Protein AF-0000000074217646 (afdb_homodimer)

Organism: Dermatophagoides pteronyssinus (NCBI:txid6956)

InterPro domains:
  IPR008253 Marvel domain [PS51225] (18-169)
  IPR050578 MARVEL domain-containing and chemokine-like factor proteins [PTHR22776] (13-168)

Radius of gyration: 21.7 Å; Cα contacts (8 Å, |Δi|>4): 505; chains: 2; bounding box: 59×57×44 Å

Structure (mmCIF, N/CA/C/O backbone):
data_AF-0000000074217646-model_v1
#
loop_
_entity.id
_entity.type
_entity.pdbx_description
1 polymer 'Uncharacterized protein LOC113795795'
#
loop_
_atom_site.group_PDB
_atom_site.id
_atom_site.type_symbol
_atom_site.label_atom_id
_atom_site.label_alt_id
_atom_site.label_comp_id
_atom_site.label_asym_id
_atom_site.label_entity_id
_atom_site.label_seq_id
_atom_site.pdbx_PDB_ins_code
_atom_site.Cartn_x
_atom_site.Cartn_y
_atom_site.Cartn_z
_atom_site.occupancy
_atom_site.B_iso_or_equiv
_atom_site.auth_seq_id
_atom_site.auth_comp_id
_atom_site.auth_asym_id
_atom_site.auth_atom_id
_atom_site.pdbx_PDB_model_num
ATOM 1 N N . MET A 1 1 ? -31.297 19.156 11.25 1 27.27 1 MET A N 1
ATOM 2 C CA . MET A 1 1 ? -29.953 19.75 11.227 1 27.27 1 MET A CA 1
ATOM 3 C C . MET A 1 1 ? -29.594 20.219 9.82 1 27.27 1 MET A C 1
ATOM 5 O O . MET A 1 1 ? -29.812 19.5 8.844 1 27.27 1 MET A O 1
ATOM 9 N N . PRO A 1 2 ? -29.531 21.531 9.508 1 31.47 2 PRO A N 1
ATOM 10 C CA . PRO A 1 2 ? -29.406 22.047 8.141 1 31.47 2 PRO A CA 1
ATOM 11 C C . PRO A 1 2 ? -28.266 21.375 7.363 1 31.47 2 PRO A C 1
ATOM 13 O O . PRO A 1 2 ? -27.312 20.891 7.961 1 31.47 2 PRO A O 1
ATOM 16 N N . PHE A 1 3 ? -28.547 20.688 6.32 1 37.69 3 PHE A N 1
ATOM 17 C CA . PHE A 1 3 ? -27.547 20.25 5.367 1 37.69 3 PHE A CA 1
ATOM 18 C C . PHE A 1 3 ? -26.547 21.359 5.086 1 37.69 3 PHE A C 1
ATOM 20 O O . PHE A 1 3 ? -26.891 22.375 4.477 1 37.69 3 PHE A O 1
ATOM 27 N N . VAL A 1 4 ? -25.766 21.781 6.047 1 39.44 4 VAL A N 1
ATOM 28 C CA . VAL A 1 4 ? -24.734 22.781 5.852 1 39.44 4 VAL A CA 1
ATOM 29 C C . VAL A 1 4 ? -24.188 22.703 4.43 1 39.44 4 VAL A C 1
ATOM 31 O O . VAL A 1 4 ? -23.906 21.609 3.932 1 39.44 4 VAL A O 1
ATOM 34 N N . LYS A 1 5 ? -24.547 23.5 3.588 1 41.84 5 LYS A N 1
ATOM 35 C CA . LYS A 1 5 ? -23.984 23.75 2.268 1 41.84 5 LYS A CA 1
ATOM 36 C C . LYS A 1 5 ? -22.484 23.469 2.252 1 41.84 5 LYS A C 1
ATOM 38 O O . LYS A 1 5 ? -21.703 24.141 2.93 1 41.84 5 LYS A O 1
ATOM 43 N N . ILE A 1 6 ? -22.141 22.203 2.057 1 41.03 6 ILE A N 1
ATOM 44 C CA . ILE A 1 6 ? -20.797 21.656 1.98 1 41.03 6 ILE A CA 1
ATOM 45 C C . ILE A 1 6 ? -19.984 22.422 0.938 1 41.03 6 ILE A C 1
ATOM 47 O O . ILE A 1 6 ? -20.266 22.344 -0.26 1 41.03 6 ILE A O 1
ATOM 51 N N . ASN A 1 7 ? -19.828 23.688 1.177 1 40.56 7 ASN A N 1
ATOM 52 C CA . ASN A 1 7 ? -18.859 24.344 0.302 1 40.56 7 ASN A CA 1
ATOM 53 C C . ASN A 1 7 ? -17.578 23.531 0.177 1 40.56 7 ASN A C 1
ATOM 55 O O . ASN A 1 7 ? -16.703 23.594 1.048 1 40.56 7 ASN A O 1
ATOM 59 N N . PHE A 1 8 ? -17.656 22.359 -0.254 1 47.03 8 PHE A N 1
ATOM 60 C CA . PHE A 1 8 ? -16.453 21.594 -0.598 1 47.03 8 PHE A CA 1
ATOM 61 C C . PHE A 1 8 ? -15.289 22.531 -0.911 1 47.03 8 PHE A C 1
ATOM 63 O O . PHE A 1 8 ? -14.133 22.125 -0.835 1 47.03 8 PHE A O 1
ATOM 70 N N . ALA A 1 9 ? -15.75 23.703 -1.467 1 44.72 9 ALA A N 1
ATOM 71 C CA . ALA A 1 9 ? -14.805 24.672 -2.02 1 44.72 9 ALA A CA 1
ATOM 72 C C . ALA A 1 9 ? -13.797 25.109 -0.965 1 44.72 9 ALA A C 1
ATOM 74 O O . ALA A 1 9 ? -13.055 26.078 -1.174 1 44.72 9 ALA A O 1
ATOM 75 N N . HIS A 1 10 ? -14.102 24.859 0.281 1 52.12 10 HIS A N 1
ATOM 76 C CA . HIS A 1 10 ? -12.945 25.453 0.942 1 52.12 10 HIS A CA 1
ATOM 77 C C . HIS A 1 10 ? -11.648 25 0.288 1 52.12 10 HIS A C 1
ATOM 79 O O . HIS A 1 10 ? -11.453 23.812 0.035 1 52.12 10 HIS A O 1
ATOM 85 N N . GLN A 1 11 ? -10.75 25.875 -0.436 1 58.62 11 GLN A N 1
ATOM 86 C CA . GLN A 1 11 ? -9.945 26.172 -1.616 1 58.62 11 GLN A CA 1
ATOM 87 C C . GLN A 1 11 ? -8.719 25.266 -1.682 1 58.62 11 GLN A C 1
ATOM 89 O O . GLN A 1 11 ? -7.801 25.391 -0.862 1 58.62 11 GLN A O 1
ATOM 94 N N . ILE A 1 12 ? -8.891 23.906 -1.971 1 70.75 12 ILE A N 1
ATOM 95 C CA . ILE A 1 12 ? -7.68 23.297 -2.52 1 70.75 12 ILE A CA 1
ATOM 96 C C . ILE A 1 12 ? -6.938 24.312 -3.379 1 70.75 12 ILE A C 1
ATOM 98 O O . ILE A 1 12 ? -7.461 24.781 -4.391 1 70.75 12 ILE A O 1
ATOM 102 N N . VAL A 1 13 ? -5.934 24.844 -2.736 1 84.88 13 VAL A N 1
ATOM 103 C CA . VAL A 1 13 ? -5.012 25.703 -3.482 1 84.88 13 VAL A CA 1
ATOM 104 C C . VAL A 1 13 ? -3.875 24.844 -4.051 1 84.88 13 VAL A C 1
ATOM 106 O O . VAL A 1 13 ? -3.078 24.281 -3.297 1 84.88 13 VAL A O 1
ATOM 109 N N . VAL A 1 14 ? -3.898 24.734 -5.348 1 90.44 14 VAL A N 1
ATOM 110 C CA . VAL A 1 14 ? -2.938 23.891 -6.043 1 90.44 14 VAL A CA 1
ATOM 111 C C . VAL A 1 14 ? -1.533 24.469 -5.891 1 90.44 14 VAL A C 1
ATOM 113 O O . VAL A 1 14 ? -1.337 25.672 -6.02 1 90.44 14 VAL A O 1
ATOM 116 N N . ASN A 1 15 ? -0.619 23.594 -5.527 1 92.69 15 ASN A N 1
ATOM 117 C CA . ASN A 1 15 ? 0.796 23.953 -5.469 1 92.69 15 ASN A CA 1
ATOM 118 C C . ASN A 1 15 ? 1.52 23.594 -6.762 1 92.69 15 ASN A C 1
ATOM 120 O O . ASN A 1 15 ? 2.203 22.562 -6.828 1 92.69 15 ASN A O 1
ATOM 124 N N . LYS A 1 16 ? 1.506 24.422 -7.758 1 90.44 16 LYS A N 1
ATOM 125 C CA . LYS A 1 16 ? 1.999 24.125 -9.102 1 90.44 16 LYS A CA 1
ATOM 126 C C . LYS A 1 16 ? 3.518 23.969 -9.109 1 90.44 16 LYS A C 1
ATOM 128 O O . LYS A 1 16 ? 4.066 23.25 -9.945 1 90.44 16 LYS A O 1
ATOM 133 N N . ASN A 1 17 ? 4.16 24.547 -8.117 1 93.44 17 ASN A N 1
ATOM 134 C CA . ASN A 1 17 ? 5.617 24.562 -8.109 1 93.44 17 ASN A CA 1
ATOM 135 C C . ASN A 1 17 ? 6.172 23.359 -7.328 1 93.44 17 ASN A C 1
ATOM 137 O O . ASN A 1 17 ? 7.387 23.156 -7.277 1 93.44 17 ASN A O 1
ATOM 141 N N . TYR A 1 18 ? 5.32 22.578 -6.836 1 94.75 18 TYR A N 1
ATOM 142 C CA . TYR A 1 18 ? 5.789 21.5 -5.965 1 94.75 18 TYR A CA 1
ATOM 143 C C . TYR A 1 18 ? 6.605 20.484 -6.746 1 94.75 18 TYR A C 1
ATOM 145 O O . TYR A 1 18 ? 7.613 19.969 -6.25 1 94.75 18 TYR A O 1
ATOM 153 N N . LEU A 1 19 ? 6.23 20.219 -7.973 1 93.38 19 LEU A N 1
ATOM 154 C CA . LEU A 1 19 ? 6.875 19.188 -8.766 1 93.38 19 LEU A CA 1
ATOM 155 C C . LEU A 1 19 ? 8.289 19.594 -9.156 1 93.38 19 LEU A C 1
ATOM 157 O O . LEU A 1 19 ? 9.102 18.75 -9.547 1 93.38 19 LEU A O 1
ATOM 161 N N . ARG A 1 20 ? 8.539 20.859 -9 1 95.38 20 ARG A N 1
ATOM 162 C CA . ARG A 1 20 ? 9.867 21.359 -9.352 1 95.38 20 ARG A CA 1
ATOM 163 C C . ARG A 1 20 ? 10.742 21.5 -8.109 1 95.38 20 ARG A C 1
ATOM 165 O O . ARG A 1 20 ? 11.938 21.766 -8.211 1 95.38 20 ARG A O 1
ATOM 172 N N . SER A 1 21 ? 10.203 21.328 -6.965 1 94.94 21 SER A N 1
ATOM 173 C CA . SER A 1 21 ? 10.953 21.391 -5.715 1 94.94 21 SER A CA 1
ATOM 174 C C . SER A 1 21 ? 11.758 20.109 -5.504 1 94.94 21 SER A C 1
ATOM 176 O O . SER A 1 21 ? 11.508 19.094 -6.152 1 94.94 21 SER A O 1
ATOM 178 N N . ILE A 1 22 ? 12.695 20.094 -4.676 1 95.31 22 ILE A N 1
ATOM 179 C CA . ILE A 1 22 ? 13.555 18.953 -4.391 1 95.31 22 ILE A CA 1
ATOM 180 C C . ILE A 1 22 ? 12.719 17.812 -3.828 1 95.31 22 ILE A C 1
ATOM 182 O O . ILE A 1 22 ? 12.758 16.688 -4.348 1 95.31 22 ILE A O 1
ATOM 186 N N . PRO A 1 23 ? 11.914 18.031 -2.838 1 95.12 23 PRO A N 1
ATOM 187 C CA . PRO A 1 23 ? 11.086 16.922 -2.336 1 95.12 23 PRO A CA 1
ATOM 188 C C . PRO A 1 23 ? 10.125 16.391 -3.391 1 95.12 23 PRO A C 1
ATOM 190 O O . PRO A 1 23 ? 9.883 15.18 -3.443 1 95.12 23 PRO A O 1
ATOM 193 N N . GLY A 1 24 ? 9.586 17.281 -4.18 1 97 24 GLY A N 1
ATOM 194 C CA . GLY A 1 24 ? 8.703 16.844 -5.25 1 97 24 GLY A CA 1
ATOM 195 C C . GLY A 1 24 ? 9.391 15.969 -6.273 1 97 24 GLY A C 1
ATOM 196 O O . GLY A 1 24 ? 8.836 14.953 -6.699 1 97 24 GLY A O 1
ATOM 197 N N . LEU A 1 25 ? 10.547 16.328 -6.625 1 97.62 25 LEU A N 1
ATOM 198 C CA . LEU A 1 25 ? 11.328 15.562 -7.59 1 97.62 25 LEU A CA 1
ATOM 199 C C . LEU A 1 25 ? 11.719 14.211 -7.012 1 97.62 25 LEU A C 1
ATOM 201 O O . LEU A 1 25 ? 11.688 13.195 -7.719 1 97.62 25 LEU A O 1
ATOM 205 N N . LEU A 1 26 ? 12.078 14.18 -5.789 1 98.12 26 LEU A N 1
ATOM 206 C CA . LEU A 1 26 ? 12.406 12.922 -5.133 1 98.12 26 LEU A CA 1
ATOM 207 C C . LEU A 1 26 ? 11.219 11.969 -5.152 1 98.12 26 LEU A C 1
ATOM 209 O O . LEU A 1 26 ? 11.367 10.797 -5.492 1 98.12 26 LEU A O 1
ATOM 213 N N . LYS A 1 27 ? 10.062 12.438 -4.852 1 98.38 27 LYS A N 1
ATOM 214 C CA . LYS A 1 27 ? 8.867 11.602 -4.828 1 98.38 27 LYS A CA 1
ATOM 215 C C . LYS A 1 27 ? 8.492 11.133 -6.23 1 98.38 27 LYS A C 1
ATOM 217 O O . LYS A 1 27 ? 7.973 10.031 -6.406 1 98.38 27 LYS A O 1
ATOM 222 N N . LEU A 1 28 ? 8.766 11.992 -7.188 1 98.38 28 LEU A N 1
ATOM 223 C CA . LEU A 1 28 ? 8.508 11.609 -8.57 1 98.38 28 LEU A CA 1
ATOM 224 C C . LEU A 1 28 ? 9.398 10.445 -8.984 1 98.38 28 LEU A C 1
ATOM 226 O O . LEU A 1 28 ? 8.93 9.484 -9.594 1 98.38 28 LEU A O 1
ATOM 230 N N . VAL A 1 29 ? 10.648 10.539 -8.695 1 98.69 29 VAL A N 1
ATOM 231 C CA . VAL A 1 29 ? 11.602 9.477 -9.023 1 98.69 29 VAL A CA 1
ATOM 232 C C . VAL A 1 29 ? 11.234 8.203 -8.273 1 98.69 29 VAL A C 1
ATOM 234 O O . VAL A 1 29 ? 11.281 7.105 -8.836 1 98.69 29 VAL A O 1
ATOM 237 N N . GLN A 1 30 ? 10.883 8.359 -6.961 1 98.81 30 GLN A N 1
ATOM 238 C CA . GLN A 1 30 ? 10.422 7.215 -6.18 1 98.81 30 GLN A CA 1
ATOM 239 C C . GLN A 1 30 ? 9.234 6.531 -6.855 1 98.81 30 GLN A C 1
ATOM 241 O O . GLN A 1 30 ? 9.227 5.309 -7.008 1 98.81 30 GLN A O 1
ATOM 246 N N . CYS A 1 31 ? 8.305 7.305 -7.285 1 98.75 31 CYS A N 1
ATOM 247 C CA . CYS A 1 31 ? 7.102 6.773 -7.918 1 98.75 31 CYS A CA 1
ATOM 248 C C . CYS A 1 31 ? 7.445 6.023 -9.195 1 98.75 31 CYS A C 1
ATOM 250 O O . CYS A 1 31 ? 6.941 4.926 -9.438 1 98.75 31 CYS A O 1
ATOM 252 N N . LEU A 1 32 ? 8.289 6.578 -9.969 1 98.75 32 LEU A N 1
ATOM 253 C CA . LEU A 1 32 ? 8.664 5.973 -11.234 1 98.75 32 LEU A CA 1
ATOM 254 C C . LEU A 1 32 ? 9.406 4.656 -11.008 1 98.75 32 LEU A C 1
ATOM 256 O O . LEU A 1 32 ? 9.109 3.654 -11.664 1 98.75 32 LEU A O 1
ATOM 260 N N . CYS A 1 33 ? 10.312 4.707 -10.117 1 98.94 33 CYS A N 1
ATOM 261 C CA . CYS A 1 33 ? 11.094 3.506 -9.828 1 98.94 33 CYS A CA 1
ATOM 262 C C . CYS A 1 33 ? 10.195 2.404 -9.266 1 98.94 33 CYS A C 1
ATOM 264 O O . CYS A 1 33 ? 10.312 1.244 -9.664 1 98.94 33 CYS A O 1
ATOM 266 N N . CYS A 1 34 ? 9.297 2.725 -8.344 1 98.94 34 CYS A N 1
ATOM 267 C CA . CYS A 1 34 ? 8.391 1.736 -7.77 1 98.94 34 CYS A CA 1
ATOM 268 C C . CYS A 1 34 ? 7.426 1.202 -8.82 1 98.94 34 CYS A C 1
ATOM 270 O O . CYS A 1 34 ? 7.098 0.014 -8.82 1 98.94 34 CYS A O 1
ATOM 272 N N . LEU A 1 35 ? 7.027 2.068 -9.719 1 98.88 35 LEU A N 1
ATOM 273 C CA . LEU A 1 35 ? 6.129 1.644 -10.789 1 98.88 35 LEU A CA 1
ATOM 274 C C . LEU A 1 35 ? 6.812 0.631 -11.703 1 98.88 35 LEU A C 1
ATOM 276 O O . LEU A 1 35 ? 6.238 -0.415 -12.016 1 98.88 35 LEU A O 1
ATOM 280 N N . ILE A 1 36 ? 7.992 0.955 -12.094 1 98.88 36 ILE A N 1
ATOM 281 C CA . ILE A 1 36 ? 8.734 0.06 -12.977 1 98.88 36 ILE A CA 1
ATOM 282 C C . ILE A 1 36 ? 8.984 -1.271 -12.266 1 98.88 36 ILE A C 1
ATOM 284 O O . ILE A 1 36 ? 8.766 -2.338 -12.852 1 98.88 36 ILE A O 1
ATOM 288 N N . SER A 1 37 ? 9.461 -1.205 -11.008 1 98.88 37 SER A N 1
ATOM 289 C CA . SER A 1 37 ? 9.719 -2.416 -10.234 1 98.88 37 SER A CA 1
ATOM 290 C C . SER A 1 37 ? 8.453 -3.264 -10.102 1 98.88 37 SER A C 1
ATOM 292 O O . SER A 1 37 ? 8.508 -4.488 -10.242 1 98.88 37 SER A O 1
ATOM 294 N N . PHE A 1 38 ? 7.355 -2.646 -9.898 1 98.75 38 PHE A N 1
ATOM 295 C CA . PHE A 1 38 ? 6.082 -3.336 -9.742 1 98.75 38 PHE A CA 1
ATOM 296 C C . PHE A 1 38 ? 5.66 -4.004 -11.047 1 98.75 38 PHE A C 1
ATOM 298 O O . PHE A 1 38 ? 5.367 -5.199 -11.07 1 98.75 38 PHE A O 1
ATOM 305 N N . LEU A 1 39 ? 5.676 -3.244 -12.117 1 98.5 39 LEU A N 1
ATOM 306 C CA . LEU A 1 39 ? 5.195 -3.748 -13.398 1 98.5 39 LEU A CA 1
ATOM 307 C C . LEU A 1 39 ? 6.059 -4.91 -13.883 1 98.5 39 LEU A C 1
ATOM 309 O O . LEU A 1 39 ? 5.539 -5.887 -14.43 1 98.5 39 LEU A O 1
ATOM 313 N N . THR A 1 40 ? 7.281 -4.848 -13.641 1 98.44 40 THR A N 1
ATOM 314 C CA . THR A 1 40 ? 8.172 -5.871 -14.172 1 98.44 40 THR A CA 1
ATOM 315 C C . THR A 1 40 ? 8.031 -7.172 -13.391 1 98.44 40 THR A C 1
ATOM 317 O O . THR A 1 40 ? 8.039 -8.258 -13.977 1 98.44 40 THR A O 1
ATOM 320 N N . ILE A 1 41 ? 7.902 -7.098 -12.086 1 97.75 41 ILE A N 1
ATOM 321 C CA . ILE A 1 41 ? 7.703 -8.32 -11.32 1 97.75 41 ILE A CA 1
ATOM 322 C C . ILE A 1 41 ? 6.32 -8.891 -11.617 1 97.75 41 ILE A C 1
ATOM 324 O O . ILE A 1 41 ? 6.148 -10.109 -11.703 1 97.75 41 ILE A O 1
ATOM 328 N N . TRP A 1 42 ? 5.34 -8.047 -11.766 1 96.81 42 TRP A N 1
ATOM 329 C CA . TRP A 1 42 ? 3.99 -8.492 -12.086 1 96.81 42 TRP A CA 1
ATOM 330 C C . TRP A 1 42 ? 3.961 -9.211 -13.43 1 96.81 42 TRP A C 1
ATOM 332 O O . TRP A 1 42 ? 3.41 -10.305 -13.547 1 96.81 42 TRP A O 1
ATOM 342 N N . LEU A 1 43 ? 4.602 -8.648 -14.43 1 95.19 43 LEU A N 1
ATOM 343 C CA . LEU A 1 43 ? 4.598 -9.211 -15.773 1 95.19 43 LEU A CA 1
ATOM 344 C C . LEU A 1 43 ? 5.457 -10.469 -15.836 1 95.19 43 LEU A C 1
ATOM 346 O O . LEU A 1 43 ? 5.133 -11.406 -16.562 1 95.19 43 LEU A O 1
ATOM 350 N N . SER A 1 44 ? 6.539 -10.508 -15.102 1 93.75 44 SER A N 1
ATOM 351 C CA . SER A 1 44 ? 7.461 -11.633 -15.125 1 93.75 44 SER A CA 1
ATOM 352 C C . SER A 1 44 ? 6.836 -12.867 -14.484 1 93.75 44 SER A C 1
ATOM 354 O O . SER A 1 44 ? 7.211 -14 -14.805 1 93.75 44 SER A O 1
ATOM 356 N N . CYS A 1 45 ? 5.906 -12.672 -13.641 1 92.12 45 CYS A N 1
ATOM 357 C CA . CYS A 1 45 ? 5.309 -13.781 -12.914 1 92.12 45 CYS A CA 1
ATOM 358 C C . CYS A 1 45 ? 3.902 -14.078 -13.422 1 92.12 45 CYS A C 1
ATOM 360 O O . CYS A 1 45 ? 3.141 -14.797 -12.773 1 92.12 45 CYS A O 1
ATOM 362 N N . ARG A 1 46 ? 3.633 -13.461 -14.531 1 89.25 46 ARG A N 1
ATOM 363 C CA . ARG A 1 46 ? 2.34 -13.75 -15.148 1 89.25 46 ARG A CA 1
ATOM 364 C C . ARG A 1 46 ? 2.35 -15.109 -15.836 1 89.25 46 ARG A C 1
ATOM 366 O O . ARG A 1 46 ? 3.297 -15.438 -16.547 1 89.25 46 ARG A O 1
ATOM 373 N N . SER A 1 47 ? 1.449 -15.891 -15.5 1 82.69 47 SER A N 1
ATOM 374 C CA . SER A 1 47 ? 1.328 -17.219 -16.094 1 82.69 47 SER A CA 1
ATOM 375 C C . SER A 1 47 ? -0.134 -17.625 -16.234 1 82.69 47 SER A C 1
ATOM 377 O O . SER A 1 47 ? -1.028 -16.938 -15.742 1 82.69 47 SER A O 1
ATOM 379 N N . ASN A 1 48 ? -0.219 -18.703 -17 1 70.75 48 ASN A N 1
ATOM 380 C CA . ASN A 1 48 ? -1.561 -19.266 -17.156 1 70.75 48 ASN A CA 1
ATOM 381 C C . ASN A 1 48 ? -2.105 -19.766 -15.812 1 70.75 48 ASN A C 1
ATOM 383 O O . ASN A 1 48 ? -1.371 -20.34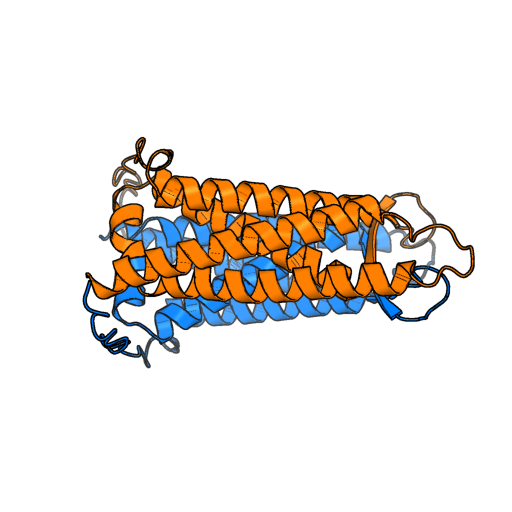4 -15.016 1 70.75 48 ASN A O 1
ATOM 387 N N . TYR A 1 49 ? -3.125 -19.203 -15.383 1 61.31 49 TYR A N 1
ATOM 388 C CA . TYR A 1 49 ? -3.838 -19.547 -14.164 1 61.31 49 TYR A CA 1
ATOM 389 C C . TYR A 1 49 ? -5.141 -20.281 -14.484 1 61.31 49 TYR A C 1
ATOM 391 O O . TYR A 1 49 ? -5.93 -19.812 -15.305 1 61.31 49 TYR A O 1
ATOM 399 N N . ASP A 1 50 ? -5.371 -21.625 -14.32 1 55.66 50 ASP A N 1
ATOM 400 C CA . ASP A 1 50 ? -6.613 -22.375 -14.523 1 55.66 50 ASP A CA 1
ATOM 401 C C . ASP A 1 50 ? -7.352 -22.578 -13.203 1 55.66 50 ASP A C 1
ATOM 403 O O . ASP A 1 50 ? -6.938 -23.391 -12.383 1 55.66 50 ASP A O 1
ATOM 407 N N . PRO A 1 51 ? -8.078 -21.875 -12.703 1 49.47 51 PRO A N 1
ATOM 408 C CA . PRO A 1 51 ? -8.742 -22.25 -11.445 1 49.47 51 PRO A CA 1
ATOM 409 C C . PRO A 1 51 ? -9.555 -23.531 -11.555 1 49.47 51 PRO A C 1
ATOM 411 O O . PRO A 1 51 ? -9.656 -24.281 -10.586 1 49.47 51 PRO A O 1
ATOM 414 N N . TYR A 1 52 ? -10.344 -24.125 -12.297 1 48.47 52 TYR A N 1
ATOM 415 C CA . TYR A 1 52 ? -10.844 -25.391 -12.805 1 48.47 52 TYR A CA 1
ATOM 416 C C . TYR A 1 52 ? -10.461 -25.578 -14.266 1 48.47 52 TYR A C 1
ATOM 418 O O . TYR A 1 52 ? -10.188 -26.703 -14.711 1 48.47 52 TYR A O 1
ATOM 426 N N . LEU A 1 53 ? -10.117 -25.375 -15.617 1 45.97 53 LEU A N 1
ATOM 427 C CA . LEU A 1 53 ? -9.562 -25.531 -16.953 1 45.97 53 LEU A CA 1
ATOM 428 C C . LEU A 1 53 ? -9.766 -24.25 -17.766 1 45.97 53 LEU A C 1
ATOM 430 O O . LEU A 1 53 ? -9.18 -24.094 -18.844 1 45.97 53 LEU A O 1
ATOM 434 N N . GLY A 1 54 ? -10.43 -22.875 -17.156 1 44.12 54 GLY A N 1
ATOM 435 C CA . GLY A 1 54 ? -10.547 -21.797 -18.125 1 44.12 54 GLY A CA 1
ATOM 436 C C . GLY A 1 54 ? -9.398 -20.797 -18.047 1 44.12 54 GLY A C 1
ATOM 437 O O . GLY A 1 54 ? -8.797 -20.625 -16.984 1 44.12 54 GLY A O 1
ATOM 438 N N . THR A 1 55 ? -8.352 -20.438 -19.172 1 50.5 55 THR A N 1
ATOM 439 C CA . THR A 1 55 ? -6.977 -20.031 -19.453 1 50.5 55 THR A CA 1
ATOM 440 C C . THR A 1 55 ? -6.699 -18.641 -18.875 1 50.5 55 THR A C 1
ATOM 442 O O . THR A 1 55 ? -6.895 -17.625 -19.547 1 50.5 55 THR A O 1
ATOM 445 N N . TYR A 1 56 ? -7.148 -18.156 -17.672 1 62.31 56 TYR A N 1
ATOM 446 C CA . TYR A 1 56 ? -6.988 -16.734 -17.328 1 62.31 56 TYR A CA 1
ATOM 447 C C . TYR A 1 56 ? -5.578 -16.469 -16.8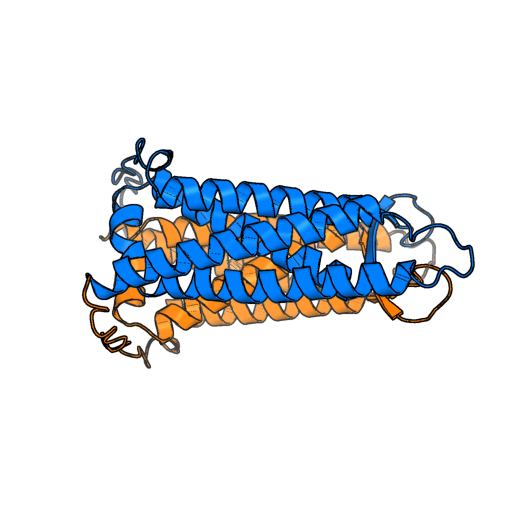28 1 62.31 56 TYR A C 1
ATOM 449 O O . TYR A 1 56 ? -4.863 -17.375 -16.422 1 62.31 56 TYR A O 1
ATOM 457 N N . SER A 1 57 ? -5.129 -15.422 -17.25 1 80.06 57 SER A N 1
ATOM 458 C CA . SER A 1 57 ? -3.818 -14.938 -16.812 1 80.06 57 SER A CA 1
ATOM 459 C C . SER A 1 57 ? -3.838 -14.508 -15.352 1 80.06 57 SER A C 1
ATOM 461 O O . SER A 1 57 ? -4.879 -14.102 -14.836 1 80.06 57 SER A O 1
ATOM 463 N N . GLY A 1 58 ? -2.846 -15.023 -14.641 1 88.56 58 GLY A N 1
ATOM 464 C CA . GLY A 1 58 ? -2.711 -14.602 -13.258 1 88.56 58 GLY A CA 1
ATOM 465 C C . GLY A 1 58 ? -1.268 -14.484 -12.805 1 88.56 58 GLY A C 1
ATOM 466 O O . GLY A 1 58 ? -0.359 -14.383 -13.633 1 88.56 58 GLY A O 1
ATOM 467 N N . PHE A 1 59 ? -1.176 -14.305 -11.508 1 91.75 59 PHE A N 1
ATOM 468 C CA . PHE A 1 59 ? 0.139 -14.18 -10.891 1 91.75 59 PHE A CA 1
ATOM 469 C C . PHE A 1 59 ? 0.558 -15.492 -10.242 1 91.75 59 PHE A C 1
ATOM 471 O O . PHE A 1 59 ? -0.205 -16.094 -9.469 1 91.75 59 PHE A O 1
ATOM 478 N N . VAL A 1 60 ? 1.663 -15.977 -10.656 1 89.31 60 VAL A N 1
ATOM 479 C CA . VAL A 1 60 ? 2.26 -17.172 -10.078 1 89.31 60 VAL A CA 1
ATOM 480 C C . VAL A 1 60 ? 3.691 -16.875 -9.633 1 89.31 60 VAL A C 1
ATOM 482 O O . VAL A 1 60 ? 4.578 -16.688 -10.469 1 89.31 60 VAL A O 1
ATOM 485 N N . GLY A 1 61 ? 3.879 -16.797 -8.375 1 89.88 61 GLY A N 1
ATOM 486 C CA . GLY A 1 61 ? 5.188 -16.453 -7.84 1 89.88 61 GLY A CA 1
ATOM 487 C C . GLY A 1 61 ? 5.422 -17 -6.445 1 89.88 61 GLY A C 1
ATOM 488 O O . GLY A 1 61 ? 4.477 -17.219 -5.688 1 89.88 61 GLY A O 1
ATOM 489 N N . GLY A 1 62 ? 6.691 -17.25 -6.203 1 89.81 62 GLY A N 1
ATOM 490 C CA . GLY A 1 62 ? 7.059 -17.688 -4.863 1 89.81 62 GLY A CA 1
ATOM 491 C C . GLY A 1 62 ? 6.84 -16.625 -3.812 1 89.81 62 GLY A C 1
ATOM 492 O O . GLY A 1 62 ? 6.32 -15.539 -4.113 1 89.81 62 GLY A O 1
ATOM 493 N N . ASP A 1 63 ? 7.172 -16.891 -2.521 1 91.25 63 ASP A N 1
ATOM 494 C CA . ASP A 1 63 ? 6.957 -15.961 -1.418 1 91.25 63 ASP A CA 1
ATOM 495 C C . ASP A 1 63 ? 7.734 -14.664 -1.638 1 91.25 63 ASP A C 1
ATOM 497 O O . ASP A 1 63 ? 7.199 -13.578 -1.43 1 91.25 63 ASP A O 1
ATOM 501 N N . LEU A 1 64 ? 8.945 -14.812 -2.029 1 93.12 64 LEU A N 1
ATOM 502 C CA . LEU A 1 64 ? 9.781 -13.633 -2.219 1 93.12 64 LEU A CA 1
ATOM 503 C C . LEU A 1 64 ? 9.25 -12.766 -3.348 1 93.12 64 LEU A C 1
ATOM 505 O O . LEU A 1 64 ? 9.203 -11.539 -3.221 1 93.12 64 LEU A O 1
ATOM 509 N N . GLU A 1 65 ? 8.852 -13.367 -4.461 1 94.56 65 GLU A N 1
ATOM 510 C CA . GLU A 1 65 ? 8.266 -12.633 -5.574 1 94.56 65 GLU A CA 1
ATOM 511 C C . GLU A 1 65 ? 6.957 -11.961 -5.164 1 94.56 65 GLU A C 1
ATOM 513 O O . GLU A 1 65 ? 6.668 -10.836 -5.59 1 94.56 65 GLU A O 1
ATOM 518 N N . THR A 1 66 ? 6.242 -12.648 -4.379 1 95.69 66 THR A N 1
ATOM 519 C CA . THR A 1 66 ? 4.98 -12.102 -3.895 1 95.69 66 THR A CA 1
ATOM 520 C C . THR A 1 66 ? 5.223 -10.898 -2.984 1 95.69 66 THR A C 1
ATOM 522 O O . THR A 1 66 ? 4.57 -9.867 -3.125 1 95.69 66 THR A O 1
ATOM 525 N N . PHE A 1 67 ? 6.148 -10.977 -2.066 1 97.19 67 PHE A N 1
ATOM 526 C CA . PHE A 1 67 ? 6.469 -9.867 -1.169 1 97.19 67 PHE A CA 1
ATOM 527 C C . PHE A 1 67 ? 6.996 -8.672 -1.949 1 97.19 67 PHE A C 1
ATOM 529 O O . PHE A 1 67 ? 6.703 -7.523 -1.608 1 97.19 67 PHE A O 1
ATOM 536 N N . ALA A 1 68 ? 7.797 -8.961 -2.926 1 98.12 68 ALA A N 1
ATOM 537 C CA . ALA A 1 68 ? 8.273 -7.875 -3.783 1 98.12 68 ALA A CA 1
ATOM 538 C C . ALA A 1 68 ? 7.105 -7.168 -4.469 1 98.12 68 ALA A C 1
ATOM 540 O O . ALA A 1 68 ? 7.051 -5.938 -4.5 1 98.12 68 ALA A O 1
ATOM 541 N N . LEU A 1 69 ? 6.207 -7.957 -4.965 1 98.31 69 LEU A N 1
ATOM 542 C CA . LEU A 1 69 ? 5.02 -7.422 -5.617 1 98.31 69 LEU A CA 1
ATOM 543 C C . LEU A 1 69 ? 4.234 -6.523 -4.664 1 98.31 69 LEU A C 1
ATOM 545 O O . LEU A 1 69 ? 3.842 -5.414 -5.035 1 98.31 69 LEU A O 1
ATOM 549 N N . LEU A 1 70 ? 4.039 -6.961 -3.465 1 98.75 70 LEU A N 1
ATOM 550 C CA . LEU A 1 70 ? 3.264 -6.25 -2.455 1 98.75 70 LEU A CA 1
ATOM 551 C C . LEU A 1 70 ? 3.939 -4.938 -2.072 1 98.75 70 LEU A C 1
ATOM 553 O O . LEU A 1 70 ? 3.301 -3.885 -2.059 1 98.75 70 LEU A O 1
ATOM 557 N N . ILE A 1 71 ? 5.18 -4.996 -1.802 1 98.81 71 ILE A N 1
ATOM 558 C CA . ILE A 1 71 ? 5.914 -3.836 -1.301 1 98.81 71 ILE A CA 1
ATOM 559 C C . ILE A 1 71 ? 6.047 -2.791 -2.408 1 98.81 71 ILE A C 1
ATOM 561 O O . ILE A 1 71 ? 5.816 -1.602 -2.178 1 98.81 71 ILE A O 1
ATOM 565 N N . HIS A 1 72 ? 6.383 -3.227 -3.611 1 98.81 72 HIS A N 1
ATOM 566 C CA . HIS A 1 72 ? 6.5 -2.289 -4.723 1 98.81 72 HIS A CA 1
ATOM 567 C C . HIS A 1 72 ? 5.176 -1.579 -4.984 1 98.81 72 HIS A C 1
ATOM 569 O O . HIS A 1 72 ? 5.152 -0.367 -5.211 1 98.81 72 HIS A O 1
ATOM 575 N N . PHE A 1 73 ? 4.176 -2.297 -4.934 1 98.81 73 PHE A N 1
ATOM 576 C CA . PHE A 1 73 ? 2.855 -1.734 -5.203 1 98.81 73 PHE A CA 1
ATOM 577 C C . PHE A 1 73 ? 2.449 -0.76 -4.102 1 98.81 73 PHE A C 1
ATOM 579 O O . PHE A 1 73 ? 1.972 0.34 -4.387 1 98.81 73 PHE A O 1
ATOM 586 N N . MET A 1 74 ? 2.576 -1.19 -2.867 1 98.69 74 MET A N 1
ATOM 587 C CA . MET A 1 74 ? 2.186 -0.367 -1.727 1 98.69 74 MET A CA 1
ATOM 588 C C . MET A 1 74 ? 2.945 0.955 -1.724 1 98.69 74 MET A C 1
ATOM 590 O O . MET A 1 74 ? 2.354 2.018 -1.525 1 98.69 74 MET A O 1
ATOM 594 N N . LEU A 1 75 ? 4.199 0.926 -1.972 1 98.81 75 LEU A N 1
ATOM 595 C CA . LEU A 1 75 ? 5.027 2.129 -1.952 1 98.81 75 LEU A CA 1
ATOM 596 C C . LEU A 1 75 ? 4.711 3.023 -3.146 1 98.81 75 LEU A C 1
ATOM 598 O O . LEU A 1 75 ? 4.742 4.25 -3.033 1 98.81 75 LEU A O 1
ATOM 602 N N . PHE A 1 76 ? 4.453 2.361 -4.273 1 98.88 76 PHE A N 1
ATOM 603 C CA . PHE A 1 76 ? 4.035 3.139 -5.434 1 98.88 76 PHE A CA 1
ATOM 604 C C . PHE A 1 76 ? 2.748 3.9 -5.137 1 98.88 76 PHE A C 1
ATOM 606 O O . PHE A 1 76 ? 2.668 5.109 -5.375 1 98.88 76 PHE A O 1
ATOM 613 N N . MET A 1 77 ? 1.788 3.248 -4.57 1 98.69 77 MET A N 1
ATOM 614 C CA . MET A 1 77 ? 0.477 3.85 -4.34 1 98.69 77 MET A CA 1
ATOM 615 C C . MET A 1 77 ? 0.55 4.918 -3.254 1 98.69 77 MET A C 1
ATOM 617 O O . MET A 1 77 ? -0.035 5.992 -3.396 1 98.69 77 MET A O 1
ATOM 621 N N . MET A 1 78 ? 1.235 4.621 -2.217 1 98.06 78 MET A N 1
ATOM 622 C CA . MET A 1 78 ? 1.327 5.562 -1.104 1 98.06 78 MET A CA 1
ATOM 623 C C . MET A 1 78 ? 2.092 6.816 -1.515 1 98.06 78 MET A C 1
ATOM 625 O O . MET A 1 78 ? 1.674 7.934 -1.203 1 98.06 78 MET A O 1
ATOM 629 N N . THR A 1 79 ? 3.219 6.66 -2.166 1 98.56 79 THR A N 1
ATOM 630 C CA . THR A 1 79 ? 4.004 7.809 -2.605 1 98.56 79 THR A CA 1
ATOM 631 C C . THR A 1 79 ? 3.234 8.625 -3.641 1 98.56 79 THR A C 1
ATOM 633 O O . THR A 1 79 ? 3.295 9.859 -3.637 1 98.56 79 THR A O 1
ATOM 636 N N . THR A 1 80 ? 2.516 7.941 -4.527 1 98.44 80 THR A N 1
ATOM 637 C CA . THR A 1 80 ? 1.695 8.641 -5.512 1 98.44 80 THR A CA 1
ATOM 638 C C . THR A 1 80 ? 0.611 9.461 -4.824 1 98.44 80 THR A C 1
ATOM 640 O O . THR A 1 80 ? 0.334 10.594 -5.23 1 98.44 80 THR A O 1
ATOM 643 N N . LEU A 1 81 ? 0.032 8.891 -3.777 1 98.19 81 LEU A N 1
ATOM 644 C CA . LEU A 1 81 ? -0.995 9.617 -3.035 1 98.19 81 LEU A CA 1
ATOM 645 C C . LEU A 1 81 ? -0.408 10.852 -2.357 1 98.19 81 LEU A C 1
ATOM 647 O O . LEU A 1 81 ? -0.987 11.938 -2.428 1 98.19 81 LEU A O 1
ATOM 651 N N . ILE A 1 82 ? 0.725 10.695 -1.708 1 98.25 82 ILE A N 1
ATOM 652 C CA . ILE A 1 82 ? 1.386 11.812 -1.041 1 98.25 82 ILE A CA 1
ATOM 653 C C . ILE A 1 82 ? 1.733 12.891 -2.062 1 98.25 82 ILE A C 1
ATOM 655 O O . ILE A 1 82 ? 1.466 14.078 -1.842 1 98.25 82 ILE A O 1
ATOM 659 N N . LEU A 1 83 ? 2.268 12.516 -3.164 1 98 83 LEU A N 1
ATOM 660 C CA . LEU A 1 83 ? 2.646 13.438 -4.23 1 98 83 LEU A CA 1
ATOM 661 C C . LEU A 1 83 ? 1.426 14.18 -4.762 1 98 83 LEU A C 1
ATOM 663 O O . LEU A 1 83 ? 1.464 15.398 -4.934 1 98 83 LEU A O 1
ATOM 667 N N . ALA A 1 84 ? 0.361 13.492 -4.984 1 97.12 84 ALA A N 1
ATOM 668 C CA . ALA A 1 84 ? -0.868 14.086 -5.496 1 97.12 84 ALA A CA 1
ATOM 669 C C . ALA A 1 84 ? -1.452 15.086 -4.5 1 97.12 84 ALA A C 1
ATOM 671 O O . ALA A 1 84 ? -1.883 16.172 -4.883 1 97.12 84 ALA A O 1
ATOM 672 N N . ILE A 1 85 ? -1.446 14.734 -3.236 1 97.06 85 ILE A N 1
ATOM 673 C CA . ILE A 1 85 ? -2.012 15.594 -2.197 1 97.06 85 ILE A CA 1
ATOM 674 C C . ILE A 1 85 ? -1.178 16.859 -2.068 1 97.06 85 ILE A C 1
ATOM 676 O O . ILE A 1 85 ? -1.726 17.969 -1.952 1 97.06 85 ILE A O 1
ATOM 680 N N . TYR A 1 86 ? 0.135 16.688 -2.107 1 96.62 86 TYR A N 1
ATOM 681 C CA . TYR A 1 86 ? 1.014 17.844 -1.968 1 96.62 86 TYR A CA 1
ATOM 682 C C . TYR A 1 86 ? 0.908 18.766 -3.184 1 96.62 86 TYR A C 1
ATOM 684 O O . TYR A 1 86 ? 1.071 19.984 -3.068 1 96.62 86 TYR A O 1
ATOM 692 N N . TYR A 1 87 ? 0.631 18.203 -4.328 1 95.94 87 TYR A N 1
ATOM 693 C CA . TYR A 1 87 ? 0.422 18.984 -5.539 1 95.94 87 TYR A CA 1
ATOM 694 C C . TYR A 1 87 ? -0.914 19.719 -5.492 1 95.94 87 TYR A C 1
ATOM 696 O O . TYR A 1 87 ? -1.014 20.859 -5.922 1 95.94 87 TYR A O 1
ATOM 704 N N . LEU A 1 88 ? -1.927 19.094 -4.879 1 93.88 88 LEU A N 1
ATOM 705 C CA . LEU A 1 88 ? -3.285 19.641 -4.91 1 93.88 88 LEU A CA 1
ATOM 706 C C . LEU A 1 88 ? -3.521 20.594 -3.746 1 93.88 88 LEU A C 1
ATOM 708 O O . LEU A 1 88 ? -4.453 21.391 -3.779 1 93.88 88 LEU A O 1
ATOM 712 N N . SER A 1 89 ? -2.693 20.594 -2.742 1 94.19 89 SER A N 1
ATOM 713 C CA . SER A 1 89 ? -2.949 21.375 -1.538 1 94.19 89 SER A CA 1
ATOM 714 C C . SER A 1 89 ? -1.66 21.984 -0.982 1 94.19 89 SER A C 1
ATOM 716 O O . SER A 1 89 ? -0.819 21.266 -0.44 1 94.19 89 SER A O 1
ATOM 718 N N . ILE A 1 90 ? -1.622 23.266 -0.981 1 93.31 90 ILE A N 1
ATOM 719 C CA . ILE A 1 90 ? -0.474 23.953 -0.414 1 93.31 90 ILE A CA 1
ATOM 720 C C . ILE A 1 90 ? -0.438 23.75 1.099 1 93.31 90 ILE A C 1
ATOM 722 O O . ILE A 1 90 ? 0.637 23.594 1.684 1 93.31 90 ILE A O 1
ATOM 726 N N . PHE A 1 91 ? -1.584 23.734 1.699 1 91.69 91 PHE A N 1
ATOM 727 C CA . PHE A 1 91 ? -1.679 23.547 3.143 1 91.69 91 PHE A CA 1
ATOM 728 C C . PHE A 1 91 ? -1.096 22.203 3.559 1 91.69 91 PHE A C 1
ATOM 730 O O . PHE A 1 91 ? -0.26 22.141 4.465 1 91.69 91 PHE A O 1
ATOM 737 N N . ALA A 1 92 ? -1.451 21.125 2.91 1 94.56 92 ALA A N 1
ATOM 738 C CA . ALA A 1 92 ? -0.948 19.797 3.219 1 94.56 92 ALA A CA 1
ATOM 739 C C . ALA A 1 92 ? 0.553 19.703 2.961 1 94.56 92 ALA A C 1
ATOM 741 O O . ALA A 1 92 ? 1.292 19.109 3.758 1 94.56 92 ALA A O 1
ATOM 742 N N . SER A 1 93 ? 1.025 20.328 1.909 1 94.75 93 SER A N 1
ATOM 743 C CA . SER A 1 93 ? 2.426 20.234 1.512 1 94.75 93 SER A CA 1
ATOM 744 C C . SER A 1 93 ? 3.324 21 2.477 1 94.75 93 SER A C 1
ATOM 746 O O . SER A 1 93 ? 4.531 20.766 2.537 1 94.75 93 SER A O 1
ATOM 748 N N . THR A 1 94 ? 2.76 21.906 3.219 1 92.56 94 THR A N 1
ATOM 749 C CA . THR A 1 94 ? 3.539 22.734 4.141 1 92.56 94 THR A CA 1
ATOM 750 C C . THR A 1 94 ? 3.496 22.156 5.551 1 92.56 94 THR A C 1
ATOM 752 O O . THR A 1 94 ? 4.496 22.172 6.266 1 92.56 94 THR A O 1
ATOM 755 N N . ILE A 1 95 ? 2.367 21.531 5.891 1 92.81 95 ILE A N 1
ATOM 756 C CA . ILE A 1 95 ? 2.182 21.188 7.293 1 92.81 95 ILE A CA 1
ATOM 757 C C . ILE A 1 95 ? 2.568 19.719 7.523 1 92.81 95 ILE A C 1
ATOM 759 O O . ILE A 1 95 ? 3.139 19.391 8.562 1 92.81 95 ILE A O 1
ATOM 763 N N . ILE A 1 96 ? 2.309 18.797 6.648 1 94.94 96 ILE A N 1
ATOM 764 C CA . ILE A 1 96 ? 2.521 17.375 6.859 1 94.94 96 ILE A CA 1
ATOM 765 C C . ILE A 1 96 ? 4.016 17.094 7.02 1 94.94 96 ILE A C 1
ATOM 767 O O . ILE A 1 96 ? 4.422 16.344 7.91 1 94.94 96 ILE A O 1
ATOM 771 N N . PRO A 1 97 ? 4.867 17.75 6.199 1 95 97 PRO A N 1
ATOM 772 C CA . PRO A 1 97 ? 6.301 17.5 6.344 1 95 97 PRO A CA 1
ATOM 773 C C . PRO A 1 97 ? 6.844 17.938 7.699 1 95 97 PRO A C 1
ATOM 775 O O . PRO A 1 97 ? 7.941 17.547 8.094 1 95 97 PRO A O 1
ATOM 778 N N . LYS A 1 98 ? 6.113 18.703 8.383 1 93 98 LYS A N 1
ATOM 779 C CA . LYS A 1 98 ? 6.523 19.172 9.703 1 93 98 LYS A CA 1
ATOM 780 C C . LYS A 1 98 ? 6.156 18.172 10.789 1 93 98 LYS A C 1
ATOM 782 O O . LYS A 1 98 ? 6.555 18.312 11.945 1 93 98 LYS A O 1
ATOM 787 N N . THR A 1 99 ? 5.43 17.172 10.414 1 92.69 99 THR A N 1
ATOM 788 C CA . THR A 1 99 ? 5.105 16.094 11.344 1 92.69 99 THR A CA 1
ATOM 789 C C . THR A 1 99 ? 6.074 14.93 11.18 1 92.69 99 THR A C 1
ATOM 791 O O . THR A 1 99 ? 6.832 14.883 10.211 1 92.69 99 THR A O 1
ATOM 794 N N . VAL A 1 100 ? 5.977 14.039 12.117 1 94.06 100 VAL A N 1
ATOM 795 C CA . VAL A 1 100 ? 6.855 12.875 12.102 1 94.06 100 VAL A CA 1
ATOM 796 C C . VAL A 1 100 ? 6.395 11.891 11.031 1 94.06 100 VAL A C 1
ATOM 798 O O . VAL A 1 100 ? 7.125 10.969 10.672 1 94.06 100 VAL A O 1
ATOM 801 N N . PHE A 1 101 ? 5.25 12.055 10.469 1 95.75 101 PHE A N 1
ATOM 802 C CA . PHE A 1 101 ? 4.617 11.125 9.539 1 95.75 101 PHE A CA 1
ATOM 803 C C . PHE A 1 101 ? 5.52 10.867 8.336 1 95.75 101 PHE A C 1
ATOM 805 O O . PHE A 1 101 ? 5.797 9.711 8 1 95.75 101 PHE A O 1
ATOM 812 N N . GLU A 1 102 ? 5.953 11.938 7.715 1 96 102 GLU A N 1
ATOM 813 C CA . GLU A 1 102 ? 6.691 11.797 6.465 1 96 102 GLU A CA 1
ATOM 814 C C . GLU A 1 102 ? 8.039 11.125 6.695 1 96 102 GLU A C 1
ATOM 816 O O . GLU A 1 102 ? 8.477 10.289 5.891 1 96 102 GLU A O 1
ATOM 821 N N . PHE A 1 103 ? 8.672 11.5 7.762 1 95.5 103 PHE A N 1
ATOM 822 C CA . PHE A 1 103 ? 9.969 10.898 8.078 1 95.5 103 PHE A CA 1
ATOM 823 C C . PHE A 1 103 ? 9.82 9.398 8.32 1 95.5 103 PHE A C 1
ATOM 825 O O . PHE A 1 103 ? 10.562 8.602 7.746 1 95.5 103 PHE A O 1
ATOM 832 N N . VAL A 1 104 ? 8.883 8.977 9.125 1 96.88 104 VAL A N 1
ATOM 833 C CA . VAL A 1 104 ? 8.68 7.57 9.453 1 96.88 104 VAL A CA 1
ATOM 834 C C . VAL A 1 104 ? 8.297 6.789 8.203 1 96.88 104 VAL A C 1
ATOM 836 O O . VAL A 1 104 ? 8.781 5.676 7.98 1 96.88 104 VAL A O 1
ATOM 839 N N . TYR A 1 105 ? 7.438 7.398 7.402 1 97.88 105 TYR A N 1
ATOM 840 C CA . TYR A 1 105 ? 7.031 6.746 6.164 1 97.88 105 TYR A CA 1
ATOM 841 C C . TYR A 1 105 ? 8.234 6.461 5.273 1 97.88 105 TYR A C 1
ATOM 843 O O . TYR A 1 105 ? 8.43 5.328 4.82 1 97.88 105 TYR A O 1
ATOM 851 N N . HIS A 1 106 ? 9.055 7.406 4.988 1 98.62 106 HIS A N 1
ATOM 852 C CA . HIS A 1 106 ? 10.188 7.238 4.082 1 98.62 106 HIS A CA 1
ATOM 853 C C . HIS A 1 106 ? 11.242 6.312 4.684 1 98.62 106 HIS A C 1
ATOM 855 O O . HIS A 1 106 ? 11.914 5.574 3.959 1 98.62 106 HIS A O 1
ATOM 861 N N . LEU A 1 107 ? 11.375 6.348 5.953 1 98.19 107 LEU A N 1
ATOM 862 C CA . LEU A 1 107 ? 12.305 5.434 6.609 1 98.19 107 LEU A CA 1
ATOM 863 C C . LEU A 1 107 ? 11.852 3.986 6.434 1 98.19 107 LEU A C 1
ATOM 865 O O . LEU A 1 107 ? 12.656 3.121 6.074 1 98.19 107 LEU A O 1
ATOM 869 N N . LEU A 1 108 ? 10.57 3.73 6.695 1 98.56 108 LEU A N 1
ATOM 870 C CA . LEU A 1 108 ? 10.039 2.381 6.543 1 98.56 108 LEU A CA 1
ATOM 871 C C . LEU A 1 108 ? 10.078 1.944 5.082 1 98.56 108 LEU A C 1
ATOM 873 O O . LEU A 1 108 ? 10.352 0.779 4.785 1 98.56 108 LEU A O 1
ATOM 877 N N . ALA A 1 109 ? 9.742 2.922 4.23 1 98.75 109 ALA A N 1
ATOM 878 C CA . ALA A 1 109 ? 9.82 2.639 2.801 1 98.75 109 ALA A CA 1
ATOM 879 C C . ALA A 1 109 ? 11.242 2.256 2.398 1 98.75 109 ALA A C 1
ATOM 881 O O . ALA A 1 109 ? 11.438 1.307 1.635 1 98.75 109 ALA A O 1
ATOM 882 N N . PHE A 1 110 ? 12.242 2.959 2.932 1 98.81 110 PHE A N 1
ATOM 883 C CA . PHE A 1 110 ? 13.648 2.686 2.654 1 98.81 110 PHE A CA 1
ATOM 884 C C . PHE A 1 110 ? 14.023 1.277 3.098 1 98.81 110 PHE A C 1
ATOM 886 O O . PHE A 1 110 ? 14.555 0.494 2.309 1 98.81 110 PHE A O 1
ATOM 893 N N . ILE A 1 111 ? 13.656 0.935 4.25 1 98.81 111 ILE A N 1
ATOM 894 C CA . ILE A 1 111 ? 14.055 -0.333 4.855 1 98.81 111 ILE A CA 1
ATOM 895 C C . ILE A 1 111 ? 13.359 -1.486 4.137 1 98.81 111 ILE A C 1
ATOM 897 O O . ILE A 1 111 ? 14 -2.457 3.736 1 98.81 111 ILE A O 1
ATOM 901 N N . SER A 1 112 ? 12.07 -1.393 3.992 1 98.75 112 SER A N 1
ATOM 902 C CA . SER A 1 112 ? 11.312 -2.484 3.387 1 98.75 112 SER A CA 1
ATOM 903 C C . SER A 1 112 ? 11.734 -2.709 1.937 1 98.75 112 SER A C 1
ATOM 905 O O . SER A 1 112 ? 11.922 -3.85 1.509 1 98.75 112 SER A O 1
ATOM 907 N N . GLN A 1 113 ? 11.859 -1.605 1.236 1 98.75 113 GLN A N 1
ATOM 908 C CA . GLN A 1 113 ? 12.234 -1.699 -0.17 1 98.75 113 GLN A CA 1
ATOM 909 C C . GLN A 1 113 ? 13.656 -2.244 -0.322 1 98.75 113 GLN A C 1
ATOM 911 O O . GLN A 1 113 ? 13.938 -3.002 -1.252 1 98.75 113 GLN A O 1
ATOM 916 N N . LEU A 1 114 ? 14.539 -1.89 0.513 1 98.81 114 LEU A N 1
ATOM 917 C CA . LEU A 1 114 ? 15.914 -2.373 0.491 1 98.81 114 LEU A CA 1
ATOM 918 C C . LEU A 1 114 ? 15.969 -3.877 0.732 1 98.81 114 LEU A C 1
ATOM 920 O O . LEU A 1 114 ? 16.578 -4.613 -0.045 1 98.81 114 LEU A O 1
ATOM 924 N N . ILE A 1 115 ? 15.32 -4.297 1.772 1 98.75 115 ILE A N 1
ATOM 925 C CA . ILE A 1 115 ? 15.344 -5.699 2.164 1 98.75 115 ILE A CA 1
ATOM 926 C C . ILE A 1 115 ? 14.773 -6.559 1.036 1 98.75 115 ILE A C 1
ATOM 928 O O . ILE A 1 115 ? 15.406 -7.531 0.609 1 98.75 115 ILE A O 1
ATOM 932 N N . VAL A 1 116 ? 13.617 -6.176 0.488 1 98.56 116 VAL A N 1
ATOM 933 C CA . VAL A 1 116 ? 12.953 -7.031 -0.489 1 98.56 116 VAL A CA 1
ATOM 934 C C . VAL A 1 116 ? 13.766 -7.062 -1.782 1 98.56 116 VAL A C 1
ATOM 936 O O . VAL A 1 116 ? 13.883 -8.109 -2.426 1 98.56 116 VAL A O 1
ATOM 939 N N . SER A 1 117 ? 14.352 -5.965 -2.174 1 98.75 117 SER A N 1
ATOM 940 C CA . SER A 1 117 ? 15.094 -5.898 -3.428 1 98.75 117 SER A CA 1
ATOM 941 C C . SER A 1 117 ? 16.422 -6.66 -3.332 1 98.75 117 SER A C 1
ATOM 943 O O . SER A 1 117 ? 16.812 -7.352 -4.273 1 98.75 117 SER A O 1
ATOM 945 N N . ILE A 1 118 ? 17.062 -6.57 -2.23 1 98.62 118 ILE A N 1
ATOM 946 C CA . ILE A 1 118 ? 18.297 -7.316 -2.031 1 98.62 118 ILE A CA 1
ATOM 947 C C . ILE A 1 118 ? 18 -8.812 -1.978 1 98.62 118 ILE A C 1
ATOM 949 O O . ILE A 1 118 ? 18.688 -9.617 -2.604 1 98.62 118 ILE A O 1
ATOM 953 N N . CYS A 1 119 ? 17.016 -9.195 -1.196 1 97.81 119 CYS A N 1
ATOM 954 C CA . CYS A 1 119 ? 16.641 -10.602 -1.094 1 97.81 119 CYS A CA 1
ATOM 955 C C . CYS A 1 119 ? 16.281 -11.172 -2.459 1 97.81 119 CYS A C 1
ATOM 957 O O . CYS A 1 119 ? 16.672 -12.289 -2.797 1 97.81 119 CYS A O 1
ATOM 959 N N . LEU A 1 120 ? 15.508 -10.414 -3.23 1 96.56 120 LEU A N 1
ATOM 960 C CA . LEU A 1 120 ? 15.125 -10.859 -4.566 1 96.56 120 LEU A CA 1
ATOM 961 C C . LEU A 1 120 ? 16.344 -11.016 -5.457 1 96.56 120 LEU A C 1
ATOM 963 O O . LEU A 1 120 ? 16.484 -12.016 -6.168 1 96.56 120 LEU A O 1
ATOM 967 N N . LEU A 1 121 ? 17.25 -10.094 -5.414 1 96.19 121 LEU A N 1
ATOM 968 C CA . LEU A 1 121 ? 18.469 -10.125 -6.219 1 96.19 121 LEU A CA 1
ATOM 969 C C . LEU A 1 121 ? 19.312 -11.336 -5.871 1 96.19 121 LEU A C 1
ATOM 971 O O . LEU A 1 121 ? 19.75 -12.078 -6.762 1 96.19 121 LEU A O 1
ATOM 975 N N . ILE A 1 122 ? 19.547 -11.531 -4.609 1 95.06 122 ILE A N 1
ATOM 976 C CA . ILE A 1 122 ? 20.375 -12.633 -4.145 1 95.06 122 ILE A CA 1
ATOM 977 C C . ILE A 1 122 ? 19.734 -13.961 -4.535 1 95.06 122 ILE A C 1
ATOM 979 O O . ILE A 1 122 ? 20.422 -14.875 -5.016 1 95.06 122 ILE A O 1
ATOM 983 N N . THR A 1 123 ? 18.453 -14.102 -4.293 1 90.31 123 THR A N 1
ATOM 984 C CA . THR A 1 123 ? 17.734 -15.328 -4.613 1 90.31 123 THR A CA 1
ATOM 985 C C . THR A 1 123 ? 17.812 -15.617 -6.109 1 90.31 123 THR A C 1
ATOM 987 O O . THR A 1 123 ? 17.984 -16.766 -6.52 1 90.31 123 THR A O 1
ATOM 990 N N . LEU A 1 124 ? 17.641 -14.578 -6.906 1 89.12 124 LEU A N 1
ATOM 991 C CA . LEU A 1 124 ? 17.688 -14.742 -8.352 1 89.12 124 LEU A CA 1
ATOM 992 C C . LEU A 1 124 ? 19.062 -15.219 -8.805 1 89.12 124 LEU A C 1
ATOM 994 O O . LEU A 1 124 ? 19.188 -16.094 -9.664 1 89.12 124 LEU A O 1
ATOM 998 N N . VAL A 1 125 ? 20.078 -14.656 -8.281 1 86.81 125 VAL A N 1
ATOM 999 C CA . VAL A 1 125 ? 21.453 -15.023 -8.617 1 86.81 125 VAL A CA 1
ATOM 1000 C C . VAL A 1 125 ? 21.703 -16.469 -8.211 1 86.81 125 VAL A C 1
ATOM 1002 O O . VAL A 1 125 ? 22.297 -17.234 -8.969 1 86.81 125 VAL A O 1
ATOM 1005 N N . ASN A 1 126 ? 21.234 -16.859 -7.035 1 85.94 126 ASN A N 1
ATOM 1006 C CA . ASN A 1 126 ? 21.453 -18.219 -6.527 1 85.94 126 ASN A CA 1
ATOM 1007 C C . ASN A 1 126 ? 20.672 -19.25 -7.348 1 85.94 126 ASN A C 1
ATOM 1009 O O . ASN A 1 126 ? 21.188 -20.328 -7.613 1 85.94 126 ASN A O 1
ATOM 1013 N N . ARG A 1 127 ? 19.469 -18.875 -7.699 1 81.62 127 ARG A N 1
ATOM 1014 C CA . ARG A 1 127 ? 18.641 -19.797 -8.477 1 81.62 127 ARG A CA 1
ATOM 1015 C C . ARG A 1 127 ? 19.203 -19.984 -9.883 1 81.62 127 ARG A C 1
ATOM 1017 O O . ARG A 1 127 ? 19.016 -21.047 -10.492 1 81.62 127 ARG A O 1
ATOM 1024 N N . ASN A 1 128 ? 19.875 -18.969 -10.391 1 78.75 128 ASN A N 1
ATOM 1025 C CA . ASN A 1 128 ? 20.344 -19.031 -11.773 1 78.75 128 ASN A CA 1
ATOM 1026 C C . ASN A 1 128 ? 21.828 -19.359 -11.836 1 78.75 128 ASN A C 1
ATOM 1028 O O . ASN A 1 128 ? 22.406 -19.469 -12.922 1 78.75 128 ASN A O 1
ATOM 1032 N N . GLN A 1 129 ? 22.609 -19.172 -10.789 1 69.25 129 GLN A N 1
ATOM 1033 C CA . GLN A 1 129 ? 23.984 -19.656 -10.797 1 69.25 129 GLN A CA 1
ATOM 1034 C C . GLN A 1 129 ? 24.031 -21.172 -10.945 1 69.25 129 GLN A C 1
ATOM 1036 O O . GLN A 1 129 ? 25.016 -21.734 -11.438 1 69.25 129 GLN A O 1
ATOM 1041 N N . ALA A 1 130 ? 22.953 -21.812 -10.438 1 54.19 130 ALA A N 1
ATOM 1042 C CA . ALA A 1 130 ? 23.156 -23.266 -10.578 1 54.19 130 ALA A CA 1
ATOM 1043 C C . ALA A 1 130 ? 23.25 -23.672 -12.039 1 54.19 130 ALA A C 1
ATOM 1045 O O . ALA A 1 130 ? 22.25 -23.656 -12.758 1 54.19 130 ALA A O 1
ATOM 1046 N N . ASP A 1 131 ? 24.312 -23.172 -12.695 1 49.72 131 ASP A N 1
ATOM 1047 C CA . ASP A 1 131 ? 24.781 -23.453 -14.047 1 49.72 131 ASP A CA 1
ATOM 1048 C C . ASP A 1 131 ? 24.625 -24.938 -14.375 1 49.72 131 ASP A C 1
ATOM 1050 O O . ASP A 1 131 ? 25.609 -25.703 -14.352 1 49.72 131 ASP A O 1
ATOM 1054 N N . ASP A 1 132 ? 23.812 -25.625 -13.789 1 52.03 132 ASP A N 1
ATOM 1055 C CA . ASP A 1 132 ? 23.844 -27.016 -14.227 1 52.03 132 ASP A CA 1
ATOM 1056 C C . ASP A 1 132 ? 23.422 -27.141 -15.688 1 52.03 132 ASP A C 1
ATOM 1058 O O . ASP A 1 132 ? 23.125 -28.234 -16.156 1 52.03 132 ASP A O 1
ATOM 1062 N N . GLY A 1 133 ? 23.703 -25.938 -16.453 1 60.25 133 GLY A N 1
ATOM 1063 C CA . GLY A 1 133 ? 23.359 -26.062 -17.859 1 60.25 133 GLY A CA 1
ATOM 1064 C C . GLY A 1 133 ? 21.906 -25.734 -18.172 1 60.25 133 GLY A C 1
ATOM 1065 O O . GLY A 1 133 ? 21.484 -25.797 -19.312 1 60.25 133 GLY A O 1
ATOM 1066 N N . PHE A 1 134 ? 21.125 -25.344 -17.141 1 62.72 134 PHE A N 1
ATOM 1067 C CA . PHE A 1 134 ? 19.703 -25.125 -17.375 1 62.72 134 PHE A CA 1
ATOM 1068 C C . PHE A 1 134 ? 19.422 -23.656 -17.703 1 62.72 134 PHE A C 1
ATOM 1070 O O . PHE A 1 134 ? 20.156 -22.781 -17.25 1 62.72 134 PHE A O 1
ATOM 1077 N N . PRO A 1 135 ? 18.547 -23.375 -18.625 1 72.81 135 PRO A N 1
ATOM 1078 C CA . PRO A 1 135 ? 18.125 -22.016 -18.953 1 72.81 135 PRO A CA 1
ATOM 1079 C C . PRO A 1 135 ? 17.656 -21.219 -17.734 1 72.81 135 PRO A C 1
ATOM 1081 O O . PRO A 1 135 ? 17.266 -21.828 -16.734 1 72.81 135 PRO A O 1
ATOM 1084 N N . PRO A 1 136 ? 17.906 -19.969 -17.75 1 76.81 136 PRO A N 1
ATOM 1085 C CA . PRO A 1 136 ? 17.438 -19.125 -16.641 1 76.81 136 PRO A CA 1
ATOM 1086 C C . PRO A 1 136 ? 15.953 -19.328 -16.344 1 76.81 136 PRO A C 1
ATOM 1088 O O . PRO A 1 136 ? 15.195 -19.766 -17.203 1 76.81 136 PRO A O 1
ATOM 1091 N N . GLU A 1 137 ? 15.656 -19.078 -15.062 1 79.56 137 GLU A N 1
ATOM 1092 C CA . GLU A 1 137 ? 14.266 -19.25 -14.664 1 79.56 137 GLU A CA 1
ATOM 1093 C C . GLU A 1 137 ? 13.344 -18.359 -15.5 1 79.56 137 GLU A C 1
ATOM 1095 O O . GLU A 1 137 ? 13.773 -17.328 -16.031 1 79.56 137 GLU A O 1
ATOM 1100 N N . PRO A 1 138 ? 12.148 -18.812 -15.68 1 80.75 138 PRO A N 1
ATOM 1101 C CA . PRO A 1 138 ? 11.195 -17.984 -16.406 1 80.75 138 PRO A CA 1
ATOM 1102 C C . PRO A 1 138 ? 11.031 -16.594 -15.797 1 80.75 138 PRO A C 1
ATOM 1104 O O . PRO A 1 138 ? 10.875 -16.469 -14.578 1 80.75 138 PRO A O 1
ATOM 1107 N N . GLY A 1 139 ? 11.195 -15.531 -16.656 1 87.94 139 GLY A N 1
ATOM 1108 C CA . GLY A 1 139 ? 11 -14.164 -16.219 1 87.94 139 GLY A CA 1
ATOM 1109 C C . GLY A 1 139 ? 12.211 -13.578 -15.516 1 87.94 139 GLY A C 1
ATOM 1110 O O . GLY A 1 139 ? 12.102 -12.594 -14.789 1 87.94 139 GLY A O 1
ATOM 1111 N N . PHE A 1 140 ? 13.258 -14.203 -15.68 1 89.5 140 PHE A N 1
ATOM 1112 C CA . PHE A 1 140 ? 14.477 -13.812 -14.984 1 89.5 140 PHE A CA 1
ATOM 1113 C C . PHE A 1 140 ? 14.797 -12.344 -15.234 1 89.5 140 PHE A C 1
ATOM 1115 O O . PHE A 1 140 ? 15.07 -11.594 -14.297 1 89.5 140 PHE A O 1
ATOM 1122 N N . LYS A 1 141 ? 14.805 -11.922 -16.531 1 93.75 141 LYS A N 1
ATOM 1123 C CA . LYS A 1 141 ? 15.164 -10.547 -16.891 1 93.75 141 LYS A CA 1
ATOM 1124 C C . LYS A 1 141 ? 14.227 -9.547 -16.219 1 93.75 141 LYS A C 1
ATOM 1126 O O . LYS A 1 141 ? 14.664 -8.5 -15.75 1 93.75 141 LYS A O 1
ATOM 1131 N N . GLY A 1 142 ? 12.961 -9.852 -16.203 1 96.38 142 GLY A N 1
ATOM 1132 C CA . GLY A 1 142 ? 11.992 -8.984 -15.555 1 96.38 142 GLY A CA 1
ATOM 1133 C C . GLY A 1 142 ? 12.172 -8.914 -14.047 1 96.38 142 GLY A C 1
ATOM 1134 O O . GLY A 1 142 ? 12.086 -7.832 -13.461 1 96.38 142 GLY A O 1
ATOM 1135 N N . LYS A 1 143 ? 12.438 -10.039 -13.477 1 96.31 143 LYS A N 1
ATOM 1136 C CA . LYS A 1 143 ? 12.648 -10.086 -12.031 1 96.31 143 LYS A CA 1
ATOM 1137 C C . LYS A 1 143 ? 13.93 -9.344 -11.641 1 96.31 143 LYS A C 1
ATOM 1139 O O . LYS A 1 143 ? 13.969 -8.664 -10.609 1 96.31 143 LYS A O 1
ATOM 1144 N N . LEU A 1 144 ? 14.898 -9.516 -12.445 1 97 144 LEU A N 1
ATOM 1145 C CA . LEU A 1 144 ? 16.141 -8.797 -12.219 1 97 144 LEU A CA 1
ATOM 1146 C C . LEU A 1 144 ? 15.93 -7.289 -12.32 1 97 144 LEU A C 1
ATOM 1148 O O . LEU A 1 144 ? 16.406 -6.531 -11.477 1 97 144 LEU A O 1
ATOM 1152 N N . THR A 1 145 ? 15.242 -6.828 -13.328 1 98.31 145 THR A N 1
ATOM 1153 C CA . THR A 1 145 ? 14.914 -5.418 -13.508 1 98.31 145 THR A CA 1
ATOM 1154 C C . THR A 1 145 ? 14.148 -4.891 -12.297 1 98.31 145 THR A C 1
ATOM 1156 O O . THR A 1 145 ? 14.43 -3.793 -11.805 1 98.31 145 THR A O 1
ATOM 1159 N N . SER A 1 146 ? 13.227 -5.695 -11.852 1 98.69 146 SER A N 1
ATOM 1160 C CA . SER A 1 146 ? 12.445 -5.312 -10.68 1 98.69 146 SER A CA 1
ATOM 1161 C C . SER A 1 146 ? 13.344 -5.094 -9.469 1 98.69 146 SER A C 1
ATOM 1163 O O . SER A 1 146 ? 13.18 -4.113 -8.734 1 98.69 146 SER A O 1
ATOM 1165 N N . SER A 1 147 ? 14.25 -5.984 -9.273 1 98.5 147 SER A N 1
ATOM 1166 C CA . SER A 1 147 ? 15.133 -5.875 -8.117 1 98.5 147 SER A CA 1
ATOM 1167 C C . SER A 1 147 ? 16.047 -4.66 -8.219 1 98.5 147 SER A C 1
ATOM 1169 O O . SER A 1 147 ? 16.281 -3.965 -7.23 1 98.5 147 SER A O 1
ATOM 1171 N N . ILE A 1 148 ? 16.531 -4.316 -9.359 1 98.69 148 ILE A N 1
ATOM 1172 C CA . ILE A 1 148 ? 17.422 -3.191 -9.578 1 98.69 148 ILE A CA 1
ATOM 1173 C C . ILE A 1 148 ? 16.688 -1.879 -9.344 1 98.69 148 ILE A C 1
ATOM 1175 O O . ILE A 1 148 ? 17.156 -1.011 -8.609 1 98.69 148 ILE A O 1
ATOM 1179 N N . PHE A 1 149 ? 15.594 -1.77 -9.914 1 98.88 149 PHE A N 1
ATOM 1180 C CA . PHE A 1 149 ? 14.812 -0.55 -9.734 1 98.88 149 PHE A CA 1
ATOM 1181 C C . PHE A 1 149 ? 14.312 -0.431 -8.305 1 98.88 149 PHE A C 1
ATOM 1183 O O . PHE A 1 149 ? 14.172 0.676 -7.781 1 98.88 149 PHE A O 1
ATOM 1190 N N . GLY A 1 150 ? 13.977 -1.566 -7.699 1 98.88 150 GLY A N 1
ATOM 1191 C CA . GLY A 1 150 ? 13.656 -1.534 -6.281 1 98.88 150 GLY A CA 1
ATOM 1192 C C . GLY A 1 150 ? 14.781 -1 -5.422 1 98.88 150 GLY A C 1
ATOM 1193 O O . GLY A 1 150 ? 14.555 -0.208 -4.508 1 98.88 150 GLY A O 1
ATOM 1194 N N . LEU A 1 151 ? 15.938 -1.387 -5.773 1 98.81 151 LEU A N 1
ATOM 1195 C CA . LEU A 1 151 ? 17.109 -0.905 -5.047 1 98.81 151 LEU A CA 1
ATOM 1196 C C . LEU A 1 151 ? 17.312 0.591 -5.266 1 98.81 151 LEU A C 1
ATOM 1198 O O . LEU A 1 151 ? 17.609 1.325 -4.324 1 98.81 151 LEU A O 1
ATOM 1202 N N . MET A 1 152 ? 17.141 1.037 -6.453 1 98.88 152 MET A N 1
ATOM 1203 C CA . MET A 1 152 ? 17.234 2.463 -6.758 1 98.88 152 MET A CA 1
ATOM 1204 C C . MET A 1 152 ? 16.203 3.254 -5.957 1 98.88 152 MET A C 1
ATOM 1206 O O . MET A 1 152 ? 16.516 4.297 -5.387 1 98.88 152 MET A O 1
ATOM 1210 N N . ALA A 1 153 ? 14.992 2.723 -5.953 1 98.88 153 ALA A N 1
ATOM 1211 C CA . ALA A 1 153 ? 13.938 3.379 -5.188 1 98.88 153 ALA A CA 1
ATOM 1212 C C . ALA A 1 153 ? 14.312 3.471 -3.709 1 98.88 153 ALA A C 1
ATOM 1214 O O . ALA A 1 153 ? 14.031 4.48 -3.055 1 98.88 153 ALA A O 1
ATOM 1215 N N . SER A 1 154 ? 14.922 2.43 -3.211 1 98.88 154 SER A N 1
ATOM 1216 C CA . SER A 1 154 ? 15.305 2.414 -1.803 1 98.88 154 SER A CA 1
ATOM 1217 C C . SER A 1 154 ? 16.312 3.514 -1.489 1 98.88 154 SER A C 1
ATOM 1219 O O . SER A 1 154 ? 16.234 4.16 -0.442 1 98.88 154 SER A O 1
ATOM 1221 N N . ILE A 1 155 ? 17.219 3.756 -2.373 1 98.69 155 ILE A N 1
ATOM 1222 C CA . ILE A 1 155 ? 18.219 4.809 -2.195 1 98.69 155 ILE A CA 1
ATOM 1223 C C . ILE A 1 155 ? 17.516 6.168 -2.166 1 98.69 155 ILE A C 1
ATOM 1225 O O . ILE A 1 155 ? 17.812 7 -1.299 1 98.69 155 ILE A O 1
ATOM 1229 N N . VAL A 1 156 ? 16.609 6.363 -3.041 1 98.88 156 VAL A N 1
ATOM 1230 C CA . VAL A 1 156 ? 15.906 7.637 -3.115 1 98.88 156 VAL A CA 1
ATOM 1231 C C . VAL A 1 156 ? 15.07 7.832 -1.854 1 98.88 156 VAL A C 1
ATOM 1233 O O . VAL A 1 156 ? 15 8.938 -1.312 1 98.88 156 VAL A O 1
ATOM 1236 N N . TYR A 1 157 ? 14.398 6.758 -1.382 1 98.88 157 TYR A N 1
ATOM 1237 C CA . TYR A 1 157 ? 13.656 6.836 -0.129 1 98.88 157 TYR A CA 1
ATOM 1238 C C . TYR A 1 157 ? 14.578 7.199 1.029 1 98.88 157 TYR A C 1
ATOM 1240 O O . TYR A 1 157 ? 14.18 7.934 1.938 1 98.88 157 TYR A O 1
ATOM 1248 N N . GLY A 1 158 ? 15.773 6.672 0.976 1 98.75 158 GLY A N 1
ATOM 1249 C CA . GLY A 1 158 ? 16.734 7.016 2.01 1 98.75 158 GLY A CA 1
ATOM 1250 C C . GLY A 1 158 ? 17.094 8.492 2.025 1 98.75 158 GLY A C 1
ATOM 1251 O O . GLY A 1 158 ? 17.141 9.117 3.088 1 98.75 158 GLY A O 1
ATOM 1252 N N . ILE A 1 159 ? 17.281 9.031 0.902 1 98.62 159 ILE A N 1
ATOM 1253 C CA . ILE A 1 159 ? 17.578 10.453 0.773 1 98.62 159 ILE A CA 1
ATOM 1254 C C . ILE A 1 159 ? 16.375 11.266 1.262 1 98.62 159 ILE A C 1
ATOM 1256 O O . ILE A 1 159 ? 16.547 12.234 2.01 1 98.62 159 ILE A O 1
ATOM 1260 N N . ASP A 1 160 ? 15.203 10.859 0.853 1 98.5 160 ASP A N 1
ATOM 1261 C CA . ASP A 1 160 ? 13.992 11.586 1.239 1 98.5 160 ASP A CA 1
ATOM 1262 C C . ASP A 1 160 ? 13.758 11.5 2.746 1 98.5 160 ASP A C 1
ATOM 1264 O O . ASP A 1 160 ? 13.234 12.43 3.354 1 98.5 160 ASP A O 1
ATOM 1268 N N . ALA A 1 161 ? 14.148 10.391 3.311 1 97.75 161 ALA A N 1
ATOM 1269 C CA . ALA A 1 161 ? 14.039 10.25 4.762 1 97.75 161 ALA A CA 1
ATOM 1270 C C . ALA A 1 161 ? 14.93 11.258 5.48 1 97.75 161 ALA A C 1
ATOM 1272 O O . ALA A 1 161 ? 14.523 11.844 6.488 1 97.75 161 ALA A O 1
ATOM 1273 N N . CYS A 1 162 ? 16.094 11.492 4.926 1 96.69 162 CYS A N 1
ATOM 1274 C CA . CYS A 1 162 ? 17 12.477 5.504 1 96.69 162 CYS A CA 1
ATOM 1275 C C . CYS A 1 162 ? 16.422 13.883 5.371 1 96.69 162 CYS A C 1
ATOM 1277 O O . CYS A 1 162 ? 16.453 14.656 6.328 1 96.69 162 CYS A O 1
ATOM 1279 N N . TYR A 1 163 ? 15.867 14.102 4.242 1 95.19 163 TYR A N 1
ATOM 1280 C CA . TYR A 1 163 ? 15.258 15.406 4.008 1 95.19 163 TYR A CA 1
ATOM 1281 C C . TYR A 1 163 ? 14.055 15.617 4.918 1 95.19 163 TYR A C 1
ATOM 1283 O O . TYR A 1 163 ? 13.867 16.703 5.48 1 95.19 163 TYR A O 1
ATOM 1291 N N . SER A 1 164 ? 13.234 14.672 5.047 1 94.69 164 SER A N 1
ATOM 1292 C CA . SER A 1 164 ? 12.031 14.773 5.863 1 94.69 164 SER A CA 1
ATOM 1293 C C . SER A 1 164 ? 12.375 14.859 7.348 1 94.69 164 SER A C 1
ATOM 1295 O O . SER A 1 164 ? 11.656 15.508 8.117 1 94.69 164 SER A O 1
ATOM 1297 N N . TYR A 1 165 ? 13.438 14.203 7.676 1 93.94 165 TYR A N 1
ATOM 1298 C CA . TYR A 1 165 ? 13.906 14.32 9.055 1 93.94 165 TYR A CA 1
ATOM 1299 C C . TYR A 1 165 ? 14.305 15.75 9.375 1 93.94 165 TYR A C 1
ATOM 1301 O O . TYR A 1 165 ? 13.961 16.266 10.445 1 93.94 165 TYR A O 1
ATOM 1309 N N . GLN A 1 166 ? 14.945 16.422 8.492 1 92.94 166 GLN A N 1
ATOM 1310 C CA . GLN A 1 166 ? 15.359 17.812 8.664 1 92.94 166 GLN A CA 1
ATOM 1311 C C . GLN A 1 166 ? 14.148 18.734 8.75 1 92.94 166 GLN A C 1
ATOM 1313 O O . GLN A 1 166 ? 14.125 19.656 9.562 1 92.94 166 GLN A O 1
ATOM 1318 N N . SER A 1 167 ? 13.188 18.469 7.934 1 90.12 167 SER A N 1
ATOM 1319 C CA . SER A 1 167 ? 11.969 19.266 7.957 1 90.12 167 SER A CA 1
ATOM 1320 C C . SER A 1 167 ? 11.227 19.109 9.273 1 90.12 167 SER A C 1
ATOM 1322 O O . SER A 1 167 ? 10.656 20.062 9.797 1 90.12 167 SER A O 1
ATOM 1324 N N . TYR A 1 168 ? 11.328 17.938 9.789 1 90 168 TYR A N 1
ATOM 1325 C CA . TYR A 1 168 ? 10.641 17.609 11.031 1 90 168 TYR A CA 1
ATOM 1326 C C . TYR A 1 168 ? 11.312 18.297 12.219 1 90 168 TYR A C 1
ATOM 1328 O O . TYR A 1 168 ? 10.633 18.891 13.062 1 90 168 TYR A O 1
ATOM 1336 N N . ILE A 1 169 ? 12.633 18.406 12.344 1 89.44 169 ILE A N 1
ATOM 1337 C CA . ILE A 1 169 ? 13.328 18.938 13.508 1 89.44 169 ILE A CA 1
ATOM 1338 C C . ILE A 1 169 ? 13.383 20.469 13.422 1 89.44 169 ILE A C 1
ATOM 1340 O O . ILE A 1 169 ? 13.578 21.141 14.438 1 89.44 169 ILE A O 1
ATOM 1344 N N . ARG A 1 170 ? 13.195 21.016 12.297 1 83.81 170 ARG A N 1
ATOM 1345 C CA . ARG A 1 170 ? 13.211 22.469 12.125 1 83.81 170 ARG A CA 1
ATOM 1346 C C . ARG A 1 170 ? 11.859 23.078 12.492 1 83.81 170 ARG A C 1
ATOM 1348 O O . ARG A 1 170 ? 11.742 24.297 12.617 1 83.81 170 ARG A O 1
ATOM 1355 N N . SER A 1 171 ? 10.805 22.344 12.742 1 73 171 SER A N 1
ATOM 1356 C CA . SER A 1 171 ? 9.469 22.828 13.078 1 73 171 SER A CA 1
ATOM 1357 C C . SER A 1 171 ? 9.367 23.188 14.555 1 73 171 SER A C 1
ATOM 1359 O O . SER A 1 171 ? 8.703 24.156 14.914 1 73 171 SER A O 1
ATOM 1361 N N . MET B 1 1 ? 30.234 22.281 8.172 1 28.03 1 MET B N 1
ATOM 1362 C CA . MET B 1 1 ? 28.906 22.578 8.703 1 28.03 1 MET B CA 1
ATOM 1363 C C . MET B 1 1 ? 28.609 21.734 9.938 1 28.03 1 MET B C 1
ATOM 1365 O O . MET B 1 1 ? 28.859 20.531 9.938 1 28.03 1 MET B O 1
ATOM 1369 N N . PRO B 1 2 ? 28.516 22.297 11.164 1 33.69 2 PRO B N 1
ATOM 1370 C CA . PRO B 1 2 ? 28.453 21.531 12.406 1 33.69 2 PRO B CA 1
ATOM 1371 C C . PRO B 1 2 ? 27.359 20.453 12.375 1 33.69 2 PRO B C 1
ATOM 1373 O O . PRO B 1 2 ? 26.375 20.594 11.648 1 33.69 2 PRO B O 1
ATOM 1376 N N . PHE B 1 3 ? 27.719 19.219 12.422 1 36.59 3 PHE B N 1
ATOM 1377 C CA . PHE B 1 3 ? 26.75 18.141 12.656 1 36.59 3 PHE B CA 1
ATOM 1378 C C . PHE B 1 3 ? 25.781 18.531 13.758 1 36.59 3 PHE B C 1
ATOM 1380 O O . PHE B 1 3 ? 26.156 18.609 14.93 1 36.59 3 PHE B O 1
ATOM 1387 N N . VAL B 1 4 ? 24.906 19.547 13.555 1 42.72 4 VAL B N 1
ATOM 1388 C CA . VAL B 1 4 ? 23.891 19.906 14.531 1 42.72 4 VAL B CA 1
ATOM 1389 C C . VAL B 1 4 ? 23.438 18.672 15.305 1 42.72 4 VAL B C 1
ATOM 1391 O O . VAL B 1 4 ? 23.219 17.609 14.719 1 42.72 4 VAL B O 1
ATOM 1394 N N . LYS B 1 5 ? 23.797 18.516 16.453 1 42.25 5 LYS B N 1
ATOM 1395 C CA . LYS B 1 5 ? 23.297 17.594 17.469 1 42.25 5 LYS B CA 1
ATOM 1396 C C . LYS B 1 5 ? 21.812 17.297 17.25 1 42.25 5 LYS B C 1
ATOM 1398 O O . LYS B 1 5 ? 20.969 18.188 17.344 1 42.25 5 LYS B O 1
ATOM 1403 N N . ILE B 1 6 ? 21.5 16.328 16.406 1 40.84 6 ILE B N 1
ATOM 1404 C CA . ILE B 1 6 ? 20.188 15.812 16.062 1 40.84 6 ILE B CA 1
ATOM 1405 C C . ILE B 1 6 ? 19.406 15.477 17.328 1 40.84 6 ILE B C 1
ATOM 1407 O O . ILE B 1 6 ? 19.766 14.539 18.062 1 40.84 6 ILE B O 1
ATOM 1411 N N . ASN B 1 7 ? 19.203 16.469 18.156 1 41 7 ASN B N 1
ATOM 1412 C CA . ASN B 1 7 ? 18.25 16.172 19.219 1 41 7 ASN B CA 1
ATOM 1413 C C . ASN B 1 7 ? 17 15.492 18.672 1 41 7 ASN B C 1
ATOM 1415 O O . ASN B 1 7 ? 16.109 16.156 18.156 1 41 7 ASN B O 1
ATOM 1419 N N . PHE B 1 8 ? 17.125 14.43 18.094 1 46.41 8 PHE B N 1
ATOM 1420 C CA . PHE B 1 8 ? 15.969 13.633 17.719 1 46.41 8 PHE B CA 1
ATOM 1421 C C . PHE B 1 8 ? 14.773 13.969 18.609 1 46.41 8 PHE B C 1
ATOM 1423 O O . PHE B 1 8 ? 13.633 13.664 18.266 1 46.41 8 PHE B O 1
ATOM 1430 N N . ALA B 1 9 ? 15.164 14.398 19.875 1 44.75 9 ALA B N 1
ATOM 1431 C CA . ALA B 1 9 ? 14.211 14.531 20.969 1 44.75 9 ALA B CA 1
ATOM 1432 C C . ALA B 1 9 ? 13.125 15.555 20.641 1 44.75 9 ALA B C 1
ATOM 1434 O O . ALA B 1 9 ? 12.438 16.047 21.531 1 44.75 9 ALA B O 1
ATOM 1435 N N . HIS B 1 10 ? 13.234 16.312 19.562 1 53.12 10 HIS B N 1
ATOM 1436 C CA . HIS B 1 10 ? 11.953 17 19.625 1 53.12 10 HIS B CA 1
ATOM 1437 C C . HIS B 1 10 ? 10.812 16 19.828 1 53.12 10 HIS B C 1
ATOM 1439 O O . HIS B 1 10 ? 10.648 15.062 19.047 1 53.12 10 HIS B O 1
ATOM 1445 N N . GLN B 1 11 ? 10.297 15.758 21.078 1 59.41 11 GLN B N 1
ATOM 1446 C CA . GLN B 1 11 ? 9.609 14.812 21.953 1 59.41 11 GLN B CA 1
ATOM 1447 C C . GLN B 1 11 ? 8.336 14.281 21.312 1 59.41 11 GLN B C 1
ATOM 1449 O O . GLN B 1 11 ? 7.414 15.047 21.031 1 59.41 11 GLN B O 1
ATOM 1454 N N . ILE B 1 12 ? 8.414 13.234 20.406 1 71.56 12 ILE B N 1
ATOM 1455 C CA . ILE B 1 12 ? 7.211 12.43 20.219 1 71.56 12 ILE B CA 1
ATOM 1456 C C . ILE B 1 12 ? 6.434 12.352 21.531 1 71.56 12 ILE B C 1
ATOM 1458 O O . ILE B 1 12 ? 6.938 11.844 22.531 1 71.56 12 ILE B O 1
ATOM 1462 N N . VAL B 1 13 ? 5.387 13.188 21.547 1 85.19 13 VAL B N 1
ATOM 1463 C CA . VAL B 1 13 ? 4.441 13.078 22.641 1 85.19 13 VAL B CA 1
ATOM 1464 C C . VAL B 1 13 ? 3.35 12.07 22.297 1 85.19 13 VAL B C 1
ATOM 1466 O O . VAL B 1 13 ? 2.57 12.281 21.359 1 85.19 13 VAL B O 1
ATOM 1469 N N . VAL B 1 14 ? 3.369 10.992 23.016 1 90.5 14 VAL B N 1
ATOM 1470 C CA . VAL B 1 14 ? 2.459 9.883 22.75 1 90.5 14 VAL B CA 1
ATOM 1471 C C . VAL B 1 14 ? 1.028 10.297 23.078 1 90.5 14 VAL B C 1
ATOM 1473 O O . VAL B 1 14 ? 0.785 10.922 24.125 1 90.5 14 VAL B O 1
ATOM 1476 N N . ASN B 1 15 ? 0.151 10.016 22.172 1 93 15 ASN B N 1
ATOM 1477 C CA . ASN B 1 15 ? -1.278 10.219 22.375 1 93 15 ASN B CA 1
ATOM 1478 C C . ASN B 1 15 ? -1.96 8.945 22.875 1 93 15 ASN B C 1
A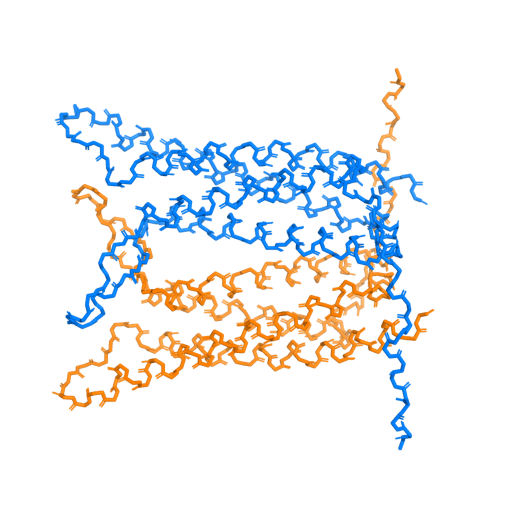TOM 1480 O O . ASN B 1 15 ? -2.594 8.234 22.094 1 93 15 ASN B O 1
ATOM 1484 N N . LYS B 1 16 ? -1.982 8.656 24.141 1 91 16 LYS B N 1
ATOM 1485 C CA . LYS B 1 16 ? -2.439 7.402 24.719 1 91 16 LYS B CA 1
ATOM 1486 C C . LYS B 1 16 ? -3.947 7.238 24.562 1 91 16 LYS B C 1
ATOM 1488 O O . LYS B 1 16 ? -4.453 6.113 24.5 1 91 16 LYS B O 1
ATOM 1493 N N . ASN B 1 17 ? -4.617 8.383 24.406 1 93.69 17 ASN B N 1
ATOM 1494 C CA . ASN B 1 17 ? -6.074 8.336 24.375 1 93.69 17 ASN B CA 1
ATOM 1495 C C . ASN B 1 17 ? -6.598 8.203 22.938 1 93.69 17 ASN B C 1
ATOM 1497 O O . ASN B 1 17 ? -7.805 8.062 22.734 1 93.69 17 ASN B O 1
ATOM 1501 N N . TYR B 1 18 ? -5.746 8.148 22.031 1 95 18 TYR B N 1
ATOM 1502 C CA . TYR B 1 18 ? -6.188 8.164 20.641 1 95 18 TYR B CA 1
ATOM 1503 C C . TYR B 1 18 ? -6.945 6.887 20.297 1 95 18 TYR B C 1
ATOM 1505 O O . TYR B 1 18 ? -7.945 6.926 19.578 1 95 18 TYR B O 1
ATOM 1513 N N . LEU B 1 19 ? -6.531 5.77 20.844 1 93.5 19 LEU B N 1
ATOM 1514 C CA . LEU B 1 19 ? -7.117 4.48 20.5 1 93.5 19 LEU B CA 1
ATOM 1515 C C . LEU B 1 19 ? -8.547 4.371 21.031 1 93.5 19 LEU B C 1
ATOM 1517 O O . LEU B 1 19 ? -9.32 3.527 20.562 1 93.5 19 LEU B O 1
ATOM 1521 N N . ARG B 1 20 ? -8.836 5.234 21.938 1 95.5 20 ARG B N 1
ATOM 1522 C CA . ARG B 1 20 ? -10.18 5.211 22.516 1 95.5 20 ARG B CA 1
ATOM 1523 C C . ARG B 1 20 ? -11.078 6.242 21.844 1 95.5 20 ARG B C 1
ATOM 1525 O O . ARG B 1 20 ? -12.289 6.266 22.094 1 95.5 20 ARG B O 1
ATOM 1532 N N . SER B 1 21 ? -10.562 7.082 21.047 1 95.06 21 SER B N 1
ATOM 1533 C CA . SER B 1 21 ? -11.352 8.07 20.312 1 95.06 21 SER B CA 1
ATOM 1534 C C . SER B 1 21 ? -12.109 7.426 19.156 1 95.06 21 SER B C 1
ATOM 1536 O O . SER B 1 21 ? -11.797 6.301 18.75 1 95.06 21 SER B O 1
ATOM 1538 N N . ILE B 1 22 ? -13.055 8.039 18.625 1 95.38 22 ILE B N 1
ATOM 1539 C CA . ILE B 1 22 ? -13.875 7.527 17.531 1 95.38 22 ILE B CA 1
ATOM 1540 C C . ILE B 1 22 ? -13.008 7.305 16.297 1 95.38 22 ILE B C 1
ATOM 1542 O O . ILE B 1 22 ? -12.992 6.211 15.727 1 95.38 22 ILE B O 1
ATOM 1546 N N . PRO B 1 23 ? -12.227 8.258 15.883 1 95.12 23 PRO B N 1
ATOM 1547 C CA . PRO B 1 23 ? -11.367 8.016 14.719 1 95.12 23 PRO B CA 1
ATOM 1548 C C . PRO B 1 23 ? -10.367 6.891 14.953 1 95.12 23 PRO B C 1
ATOM 1550 O O . PRO B 1 23 ? -10.07 6.121 14.031 1 95.12 23 PRO B O 1
ATOM 1553 N N . GLY B 1 24 ? -9.844 6.828 16.156 1 97 24 GLY B N 1
ATOM 1554 C CA . GLY B 1 24 ? -8.922 5.75 16.484 1 97 24 GLY B CA 1
ATOM 1555 C C . GLY B 1 24 ? -9.555 4.375 16.391 1 97 24 GLY B C 1
ATOM 1556 O O . GLY B 1 24 ? -8.953 3.441 15.859 1 97 24 GLY B O 1
ATOM 1557 N N . LEU B 1 25 ? -10.719 4.277 16.875 1 97.62 25 LEU B N 1
ATOM 1558 C CA . LEU B 1 25 ? -11.445 3.014 16.844 1 97.62 25 LEU B CA 1
ATOM 1559 C C . LEU B 1 25 ? -11.789 2.627 15.406 1 97.62 25 LEU B C 1
ATOM 1561 O O . LEU B 1 25 ? -11.711 1.454 15.031 1 97.62 25 LEU B O 1
ATOM 1565 N N . LEU B 1 26 ? -12.172 3.566 14.648 1 98.12 26 LEU B N 1
ATOM 1566 C CA . LEU B 1 26 ? -12.469 3.305 13.242 1 98.12 26 LEU B CA 1
ATOM 1567 C C . LEU B 1 26 ? -11.242 2.756 12.523 1 98.12 26 LEU B C 1
ATOM 1569 O O . LEU B 1 26 ? -11.336 1.762 11.797 1 98.12 26 LEU B O 1
ATOM 1573 N N . LYS B 1 27 ? -10.102 3.322 12.719 1 98.38 27 LYS B N 1
ATOM 1574 C CA . LYS B 1 27 ? -8.875 2.879 12.062 1 98.38 27 LYS B CA 1
ATOM 1575 C C . LYS B 1 27 ? -8.461 1.497 12.562 1 98.38 27 LYS B C 1
ATOM 1577 O O . LYS B 1 27 ? -7.891 0.705 11.805 1 98.38 27 LYS B O 1
ATOM 1582 N N . LEU B 1 28 ? -8.742 1.261 13.82 1 98.38 28 LEU B N 1
ATOM 1583 C CA . LEU B 1 28 ? -8.438 -0.058 14.367 1 98.38 28 LEU B CA 1
ATOM 1584 C C . LEU B 1 28 ? -9.273 -1.134 13.68 1 98.38 28 LEU B C 1
ATOM 1586 O O . LEU B 1 28 ? -8.758 -2.186 13.305 1 98.38 28 LEU B O 1
ATOM 1590 N N . VAL B 1 29 ? -10.539 -0.902 13.547 1 98.69 29 VAL B N 1
ATOM 1591 C CA . VAL B 1 29 ? -11.43 -1.854 12.891 1 98.69 29 VAL B CA 1
ATOM 1592 C C . VAL B 1 29 ? -11.023 -2.021 11.43 1 98.69 29 VAL B C 1
ATOM 1594 O O . VAL B 1 29 ? -11.023 -3.139 10.906 1 98.69 29 VAL B O 1
ATOM 1597 N N . GLN B 1 30 ? -10.727 -0.881 10.766 1 98.81 30 GLN B N 1
ATOM 1598 C CA . GLN B 1 30 ? -10.234 -0.943 9.391 1 98.81 30 GLN B CA 1
ATOM 1599 C C . GLN B 1 30 ? -9.008 -1.847 9.289 1 98.81 30 GLN B C 1
ATOM 1601 O O . GLN B 1 30 ? -8.938 -2.711 8.414 1 98.81 30 GLN B O 1
ATOM 1606 N N . CYS B 1 31 ? -8.094 -1.669 10.18 1 98.69 31 CYS B N 1
ATOM 1607 C CA . CYS B 1 31 ? -6.859 -2.443 10.172 1 98.69 31 CYS B CA 1
ATOM 1608 C C . CYS B 1 31 ? -7.145 -3.93 10.352 1 98.69 31 CYS B C 1
ATOM 1610 O O . CYS B 1 31 ? -6.59 -4.766 9.641 1 98.69 31 CYS B O 1
ATOM 1612 N N . LEU B 1 32 ? -7.984 -4.234 11.25 1 98.75 32 LEU B N 1
ATOM 1613 C CA . LEU B 1 32 ? -8.312 -5.629 11.539 1 98.75 32 LEU B CA 1
ATOM 1614 C C . LEU B 1 32 ? -9 -6.285 10.352 1 98.75 32 LEU B C 1
ATOM 1616 O O . LEU B 1 32 ? -8.656 -7.402 9.961 1 98.75 32 LEU B O 1
ATOM 1620 N N . CYS B 1 33 ? -9.93 -5.586 9.82 1 98.94 33 CYS B N 1
ATOM 1621 C CA . CYS B 1 33 ? -10.664 -6.125 8.68 1 98.94 33 CYS B CA 1
ATOM 1622 C C . CYS B 1 33 ? -9.742 -6.316 7.48 1 98.94 33 CYS B C 1
ATOM 1624 O O . CYS B 1 33 ? -9.797 -7.344 6.805 1 98.94 33 CYS B O 1
ATOM 1626 N N . CYS B 1 34 ? -8.875 -5.352 7.184 1 98.88 34 CYS B N 1
ATOM 1627 C CA . CYS B 1 34 ? -7.949 -5.461 6.066 1 98.88 34 CYS B CA 1
ATOM 1628 C C . CYS B 1 34 ? -6.938 -6.578 6.305 1 98.88 34 CYS B C 1
ATOM 1630 O O . CYS B 1 34 ? -6.562 -7.289 5.371 1 98.88 34 CYS B O 1
ATOM 1632 N N . LEU B 1 35 ? -6.551 -6.75 7.543 1 98.88 35 LEU B N 1
ATOM 1633 C CA . LEU B 1 35 ? -5.613 -7.816 7.875 1 98.88 35 LEU B CA 1
ATOM 1634 C C . LEU B 1 35 ? -6.238 -9.188 7.621 1 98.88 35 LEU B C 1
ATOM 1636 O O . LEU B 1 35 ? -5.613 -10.047 6.996 1 98.88 35 LEU B O 1
ATOM 1640 N N . ILE B 1 36 ? -7.422 -9.344 8.094 1 98.88 36 ILE B N 1
ATOM 1641 C CA . ILE B 1 36 ? -8.109 -10.617 7.906 1 98.88 36 ILE B CA 1
ATOM 1642 C C . ILE B 1 36 ? -8.312 -10.883 6.418 1 98.88 36 ILE B C 1
ATOM 1644 O O . ILE B 1 36 ? -8.047 -11.984 5.93 1 98.88 36 ILE B O 1
ATOM 1648 N N . SER B 1 37 ? -8.82 -9.875 5.695 1 98.88 37 SER B N 1
ATOM 1649 C CA . SER B 1 37 ? -9.039 -10.008 4.258 1 98.88 37 SER B CA 1
ATOM 1650 C C . SER B 1 37 ? -7.75 -10.375 3.533 1 98.88 37 SER B C 1
ATOM 1652 O O . SER B 1 37 ? -7.75 -11.234 2.648 1 98.88 37 SER B O 1
ATOM 1654 N N . PHE B 1 38 ? -6.684 -9.789 3.912 1 98.75 38 PHE B N 1
ATOM 1655 C CA . PHE B 1 38 ? -5.383 -10.031 3.297 1 98.75 38 PHE B CA 1
ATOM 1656 C C . PHE B 1 38 ? -4.91 -11.453 3.576 1 98.75 38 PHE B C 1
ATOM 1658 O O . PHE B 1 38 ? -4.562 -12.188 2.65 1 98.75 38 PHE B O 1
ATOM 1665 N N . LEU B 1 39 ? -4.93 -11.836 4.828 1 98.5 39 L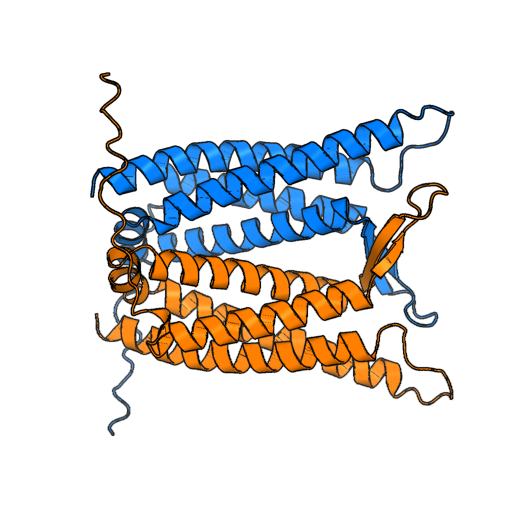EU B N 1
ATOM 1666 C CA . LEU B 1 39 ? -4.406 -13.141 5.227 1 98.5 39 LEU B CA 1
ATOM 1667 C C . LEU B 1 39 ? -5.207 -14.266 4.582 1 98.5 39 LEU B C 1
ATOM 1669 O O . LEU B 1 39 ? -4.641 -15.273 4.164 1 98.5 39 LEU B O 1
ATOM 1673 N N . THR B 1 40 ? -6.441 -14.094 4.465 1 98.44 40 THR B N 1
ATOM 1674 C CA . THR B 1 40 ? -7.277 -15.172 3.959 1 98.44 40 THR B CA 1
ATOM 1675 C C . THR B 1 40 ? -7.094 -15.344 2.455 1 98.44 40 THR B C 1
ATOM 1677 O O . THR B 1 40 ? -7.043 -16.469 1.954 1 98.44 40 THR B O 1
ATOM 1680 N N . ILE B 1 41 ? -7.008 -14.258 1.729 1 97.75 41 ILE B N 1
ATOM 1681 C CA . ILE B 1 41 ? -6.773 -14.391 0.296 1 97.75 41 ILE B CA 1
ATOM 1682 C C . ILE B 1 41 ? -5.359 -14.914 0.052 1 97.75 41 ILE B C 1
ATOM 1684 O O . ILE B 1 41 ? -5.137 -15.719 -0.856 1 97.75 41 ILE B O 1
ATOM 1688 N N . TRP B 1 42 ? -4.414 -14.469 0.832 1 96.81 42 TRP B N 1
ATOM 1689 C CA . TRP B 1 42 ? -3.039 -14.945 0.703 1 96.81 42 TRP B CA 1
ATOM 1690 C C . TRP B 1 42 ? -2.951 -16.438 0.96 1 96.81 42 TRP B C 1
ATOM 1692 O O . TRP B 1 42 ? -2.357 -17.188 0.171 1 96.81 42 TRP B O 1
ATOM 1702 N N . LEU B 1 43 ? -3.594 -16.922 1.993 1 95.19 43 LEU B N 1
ATOM 1703 C CA . LEU B 1 43 ? -3.537 -18.328 2.371 1 95.19 43 LEU B CA 1
ATOM 1704 C C . LEU B 1 43 ? -4.34 -19.188 1.396 1 95.19 43 LEU B C 1
ATOM 1706 O O . LEU B 1 43 ? -3.955 -20.312 1.098 1 95.19 43 LEU B O 1
ATOM 1710 N N . SER B 1 44 ? -5.426 -18.672 0.901 1 93.81 44 SER B N 1
ATOM 1711 C CA . SER B 1 44 ? -6.301 -19.422 0.005 1 93.81 44 SER B CA 1
ATOM 1712 C C . SER B 1 44 ? -5.645 -19.625 -1.354 1 93.81 44 SER B C 1
ATOM 1714 O O . SER B 1 44 ? -5.977 -20.578 -2.064 1 93.81 44 SER B O 1
ATOM 1716 N N . CYS B 1 45 ? -4.738 -18.812 -1.694 1 92.12 45 CYS B N 1
ATOM 1717 C CA . CYS B 1 45 ? -4.113 -18.875 -3.01 1 92.12 45 CYS B CA 1
ATOM 1718 C C . CYS B 1 45 ? -2.686 -19.406 -2.908 1 92.12 45 CYS B C 1
ATOM 1720 O O . CYS B 1 45 ? -1.916 -19.297 -3.865 1 92.12 45 CYS B O 1
ATOM 1722 N N . ARG B 1 46 ? -2.41 -19.922 -1.757 1 89.44 46 ARG B N 1
ATOM 1723 C CA . ARG B 1 46 ? -1.094 -20.531 -1.592 1 89.44 46 ARG B CA 1
ATOM 1724 C C . ARG B 1 46 ? -1.038 -21.906 -2.252 1 89.44 46 ARG B C 1
ATOM 1726 O O . ARG B 1 46 ? -1.964 -22.703 -2.109 1 89.44 46 ARG B O 1
ATOM 1733 N N . SER B 1 47 ? -0.112 -22.078 -3.055 1 82.94 47 SER B N 1
ATOM 1734 C CA . SER B 1 47 ? 0.078 -23.359 -3.74 1 82.94 47 SER B CA 1
ATOM 1735 C C . SER B 1 47 ? 1.559 -23.656 -3.947 1 82.94 47 SER B C 1
ATOM 1737 O O . SER B 1 47 ? 2.412 -22.797 -3.695 1 82.94 47 SER B O 1
ATOM 1739 N N . ASN B 1 48 ? 1.709 -24.922 -4.348 1 71.12 48 ASN B N 1
ATOM 1740 C CA . ASN B 1 48 ? 3.074 -25.312 -4.676 1 71.12 48 ASN B CA 1
ATOM 1741 C C . ASN B 1 48 ? 3.613 -24.531 -5.871 1 71.12 48 ASN B C 1
ATOM 1743 O O . ASN B 1 48 ? 2.887 -24.297 -6.836 1 71.12 48 ASN B O 1
ATOM 1747 N N . TYR B 1 49 ? 4.574 -23.828 -5.668 1 61.69 49 TYR B N 1
ATOM 1748 C CA . TYR B 1 49 ? 5.273 -23.031 -6.676 1 61.69 49 TYR B CA 1
ATOM 1749 C C . TYR B 1 49 ? 6.621 -23.672 -7.02 1 61.69 49 TYR B C 1
ATOM 1751 O O . TYR B 1 49 ? 7.41 -23.984 -6.125 1 61.69 49 TYR B O 1
ATOM 1759 N N . ASP B 1 50 ? 6.914 -24.359 -8.25 1 55.84 50 ASP B N 1
ATOM 1760 C CA . ASP B 1 50 ? 8.195 -24.922 -8.68 1 55.84 50 ASP B CA 1
ATOM 1761 C C . ASP B 1 50 ? 8.93 -23.969 -9.609 1 55.84 50 ASP B C 1
ATOM 1763 O O . ASP B 1 50 ? 8.555 -23.797 -10.766 1 55.84 50 ASP B O 1
ATOM 1767 N N . PRO B 1 51 ? 9.602 -23.094 -9.422 1 49.59 51 PRO B N 1
ATOM 1768 C CA . PRO B 1 51 ? 10.273 -22.312 -10.461 1 49.59 51 PRO B CA 1
ATOM 1769 C C . PRO B 1 51 ? 11.164 -23.172 -11.367 1 49.59 51 PRO B C 1
ATOM 1771 O O . PRO B 1 51 ? 11.328 -22.859 -12.547 1 49.59 51 PRO B O 1
ATOM 1774 N N . TYR B 1 52 ? 11.945 -24.094 -11.508 1 48.25 52 TYR B N 1
ATOM 1775 C CA . TYR B 1 52 ? 12.5 -25.234 -12.211 1 48.25 52 TYR B CA 1
ATOM 1776 C C . TYR B 1 52 ? 12.141 -26.547 -11.508 1 48.25 52 TYR B C 1
ATOM 1778 O O . TYR B 1 52 ? 11.828 -27.547 -12.156 1 48.25 52 TYR B O 1
ATOM 1786 N N . LEU B 1 53 ? 11.969 -27.469 -10.68 1 45.41 53 LEU B N 1
ATOM 1787 C CA . LEU B 1 53 ? 11.539 -28.75 -10.133 1 45.41 53 LEU B CA 1
ATOM 1788 C C . LEU B 1 53 ? 11.445 -28.688 -8.609 1 45.41 53 LEU B C 1
ATOM 1790 O O . LEU B 1 53 ? 10.781 -29.531 -7.988 1 45.41 53 LEU B O 1
ATOM 1794 N N . GLY B 1 54 ? 11.992 -27.469 -7.52 1 44.5 54 GLY B N 1
ATOM 1795 C CA . GLY B 1 54 ? 11.734 -27.953 -6.176 1 44.5 54 GLY B CA 1
ATOM 1796 C C . GLY B 1 54 ? 10.766 -27.078 -5.398 1 44.5 54 GLY B C 1
ATOM 1797 O O . GLY B 1 54 ? 10.477 -25.953 -5.809 1 44.5 54 GLY B O 1
ATOM 1798 N N . THR B 1 55 ? 9.695 -27.484 -4.102 1 49.72 55 THR B N 1
ATOM 1799 C CA . THR B 1 55 ? 8.414 -27.594 -3.422 1 49.72 55 THR B CA 1
ATOM 1800 C C . THR B 1 55 ? 8.07 -26.281 -2.719 1 49.72 55 THR B C 1
ATOM 1802 O O . THR B 1 55 ? 8.172 -26.172 -1.494 1 49.72 55 THR B O 1
ATOM 1805 N N . TYR B 1 56 ? 8.5 -24.969 -3.268 1 62.28 56 TYR B N 1
ATOM 1806 C CA . TYR B 1 56 ? 8.281 -23.844 -2.375 1 62.28 56 TYR B CA 1
ATOM 1807 C C . TYR B 1 56 ? 6.852 -23.328 -2.498 1 62.28 56 TYR B C 1
ATOM 1809 O O . TYR B 1 56 ? 6.164 -23.609 -3.48 1 62.28 56 TYR B O 1
ATOM 1817 N N . SER B 1 57 ? 6.414 -22.922 -1.425 1 80.06 57 SER B N 1
ATOM 1818 C CA . SER B 1 57 ? 5.078 -22.344 -1.338 1 80.06 57 SER B CA 1
ATOM 1819 C C . SER B 1 57 ? 5.059 -20.922 -1.893 1 80.06 57 SER B C 1
ATOM 1821 O O . SER B 1 57 ? 6.07 -20.219 -1.855 1 80.06 57 SER B O 1
ATOM 1823 N N . GLY B 1 58 ? 4.105 -20.703 -2.773 1 88.62 58 GLY B N 1
ATOM 1824 C CA . GLY B 1 58 ? 3.928 -19.359 -3.285 1 88.62 58 GLY B CA 1
ATOM 1825 C C . GLY B 1 58 ? 2.473 -18.984 -3.5 1 88.62 58 GLY B C 1
ATOM 1826 O O . GLY B 1 58 ? 1.576 -19.609 -2.934 1 88.62 58 GLY B O 1
ATOM 1827 N N . PHE B 1 59 ? 2.348 -17.844 -4.156 1 91.81 59 PHE B N 1
ATOM 1828 C CA . PHE B 1 59 ? 1.017 -17.328 -4.461 1 91.81 59 PHE B CA 1
ATOM 1829 C C . PHE B 1 59 ? 0.639 -17.625 -5.906 1 91.81 59 PHE B C 1
ATOM 1831 O O . PHE B 1 59 ? 1.41 -17.359 -6.828 1 91.81 59 PHE B O 1
ATOM 1838 N N . VAL B 1 60 ? -0.436 -18.297 -6.055 1 89.31 60 VAL B N 1
ATOM 1839 C CA . VAL B 1 60 ? -0.996 -18.594 -7.371 1 89.31 60 VAL B CA 1
ATOM 1840 C C . VAL B 1 60 ? -2.445 -18.109 -7.43 1 89.31 60 VAL B C 1
ATOM 1842 O O . VAL B 1 60 ? -3.326 -18.703 -6.801 1 89.31 60 VAL B O 1
ATOM 1845 N N . GLY B 1 61 ? -2.664 -17.062 -8.133 1 89.75 61 GLY B N 1
ATOM 1846 C CA . GLY B 1 61 ? -3.994 -16.484 -8.211 1 89.75 61 GLY B CA 1
ATOM 1847 C C . GLY B 1 61 ? -4.238 -15.734 -9.508 1 89.75 61 GLY B C 1
ATOM 1848 O O . GLY B 1 61 ? -3.301 -15.211 -10.117 1 89.75 61 GLY B O 1
ATOM 1849 N N . GLY B 1 62 ? -5.496 -15.758 -9.883 1 89.75 62 GLY B N 1
ATOM 1850 C CA . GLY B 1 62 ? -5.875 -14.977 -11.055 1 89.75 62 GLY B CA 1
ATOM 1851 C C . GLY B 1 62 ? -5.73 -13.484 -10.844 1 89.75 62 GLY B C 1
ATOM 1852 O O . GLY B 1 62 ? -5.254 -13.039 -9.797 1 89.75 62 GLY B O 1
ATOM 1853 N N . ASP B 1 63 ? -6.07 -12.656 -11.859 1 91.19 63 ASP B N 1
ATOM 1854 C CA . ASP B 1 63 ? -5.922 -11.203 -11.797 1 91.19 63 ASP B CA 1
ATOM 1855 C C . ASP B 1 63 ? -6.742 -10.617 -10.648 1 91.19 63 ASP B C 1
ATOM 1857 O O . ASP B 1 63 ? -6.258 -9.758 -9.906 1 91.19 63 ASP B O 1
ATOM 1861 N N . LEU B 1 64 ? -7.926 -11.07 -10.539 1 93.06 64 LEU B N 1
ATOM 1862 C CA . LEU B 1 64 ? -8.805 -10.531 -9.508 1 93.06 64 LEU B CA 1
ATOM 1863 C C . LEU B 1 64 ? -8.281 -10.867 -8.117 1 93.06 64 LEU B C 1
ATOM 1865 O O . LEU B 1 64 ? -8.281 -10.016 -7.223 1 93.06 64 LEU B O 1
ATOM 1869 N N . GLU B 1 65 ? -7.836 -12.094 -7.91 1 94.5 65 GLU B N 1
ATOM 1870 C CA . GLU B 1 65 ? -7.25 -12.5 -6.637 1 94.5 65 GLU B CA 1
ATOM 1871 C C . GLU B 1 65 ? -5.98 -11.711 -6.332 1 94.5 65 GLU B C 1
ATOM 1873 O O . GLU B 1 65 ? -5.73 -11.352 -5.18 1 94.5 65 GLU B O 1
ATOM 1878 N N . THR B 1 66 ? -5.258 -11.484 -7.34 1 95.69 66 THR B N 1
ATOM 1879 C CA . THR B 1 66 ? -4.031 -10.711 -7.184 1 95.69 66 THR B CA 1
ATOM 1880 C C . THR B 1 66 ? -4.344 -9.266 -6.793 1 95.69 66 THR B C 1
ATOM 1882 O O . THR B 1 66 ? -3.73 -8.719 -5.875 1 95.69 66 THR B O 1
ATOM 1885 N N . PHE B 1 67 ? -5.281 -8.625 -7.441 1 97.12 67 PHE B N 1
ATOM 1886 C CA . PHE B 1 67 ? -5.664 -7.254 -7.121 1 97.12 67 PHE B CA 1
ATOM 1887 C C . PHE B 1 67 ? -6.223 -7.164 -5.707 1 97.12 67 PHE B C 1
ATOM 1889 O O . PHE B 1 67 ? -5.98 -6.184 -5 1 97.12 67 PHE B O 1
ATOM 1896 N N . ALA B 1 68 ? -6.992 -8.148 -5.355 1 98.12 68 ALA B N 1
ATOM 1897 C CA . ALA B 1 68 ? -7.492 -8.188 -3.984 1 98.12 68 ALA B CA 1
ATOM 1898 C C . ALA B 1 68 ? -6.344 -8.242 -2.982 1 98.12 68 ALA B C 1
ATOM 1900 O O . ALA B 1 68 ? -6.34 -7.512 -1.989 1 98.12 68 ALA B O 1
ATOM 1901 N N . LEU B 1 69 ? -5.418 -9.086 -3.283 1 98.31 69 LEU B N 1
ATOM 1902 C CA . LEU B 1 69 ? -4.238 -9.227 -2.436 1 98.31 69 LEU B CA 1
ATOM 1903 C C . LEU B 1 69 ? -3.51 -7.895 -2.291 1 98.31 69 LEU B C 1
ATOM 1905 O O . LEU B 1 69 ? -3.154 -7.492 -1.182 1 98.31 69 LEU B O 1
ATOM 1909 N N . LEU B 1 70 ? -3.314 -7.195 -3.367 1 98.69 70 LEU B N 1
ATOM 1910 C CA . LEU B 1 70 ? -2.588 -5.934 -3.408 1 98.69 70 LEU B CA 1
ATOM 1911 C C . LEU B 1 70 ? -3.326 -4.855 -2.617 1 98.69 70 LEU B C 1
ATOM 1913 O O . LEU B 1 70 ? -2.73 -4.176 -1.779 1 98.69 70 LEU B O 1
ATOM 1917 N N . ILE B 1 71 ? -4.578 -4.73 -2.844 1 98.81 71 ILE B N 1
ATOM 1918 C CA . ILE B 1 71 ? -5.363 -3.656 -2.248 1 98.81 71 ILE B CA 1
ATOM 1919 C C . ILE B 1 71 ? -5.516 -3.898 -0.749 1 98.81 71 ILE B C 1
ATOM 1921 O O . ILE B 1 71 ? -5.344 -2.98 0.056 1 98.81 71 ILE B O 1
ATOM 1925 N N . HIS B 1 72 ? -5.805 -5.125 -0.37 1 98.81 72 HIS B N 1
ATOM 1926 C CA . HIS B 1 72 ? -5.938 -5.434 1.05 1 98.81 72 HIS B CA 1
ATOM 1927 C C . HIS B 1 72 ? -4.637 -5.148 1.797 1 98.81 72 HIS B C 1
ATOM 1929 O O . HIS B 1 72 ? -4.656 -4.586 2.893 1 98.81 72 HIS B O 1
ATOM 1935 N N . PHE B 1 73 ? -3.609 -5.512 1.223 1 98.81 73 PHE B N 1
ATOM 1936 C CA . PHE B 1 73 ? -2.311 -5.324 1.855 1 98.81 73 PHE B CA 1
ATOM 1937 C C . PHE B 1 73 ? -1.966 -3.844 1.961 1 98.81 73 PHE B C 1
ATOM 1939 O O . PHE B 1 73 ? -1.523 -3.379 3.014 1 98.81 73 PHE B O 1
ATOM 1946 N N . MET B 1 74 ? -2.102 -3.133 0.86 1 98.69 74 MET B N 1
ATOM 1947 C CA . MET B 1 74 ? -1.77 -1.711 0.823 1 98.69 74 MET B CA 1
ATOM 1948 C C . MET B 1 74 ? -2.584 -0.935 1.852 1 98.69 74 MET B C 1
ATOM 1950 O O . MET B 1 74 ? -2.041 -0.104 2.582 1 98.69 74 MET B O 1
ATOM 1954 N N . LEU B 1 75 ? -3.836 -1.202 1.956 1 98.81 75 LEU B N 1
ATOM 1955 C CA . LEU B 1 75 ? -4.711 -0.486 2.879 1 98.81 75 LEU B CA 1
ATOM 1956 C C . LEU B 1 75 ? -4.41 -0.871 4.324 1 98.81 75 LEU B C 1
ATOM 1958 O O . LEU B 1 75 ? -4.492 -0.033 5.223 1 98.81 75 LEU B O 1
ATOM 1962 N N . PHE B 1 76 ? -4.102 -2.16 4.48 1 98.88 76 PHE B N 1
ATOM 1963 C CA . PHE B 1 76 ? -3.693 -2.586 5.812 1 98.88 76 PHE B CA 1
ATOM 1964 C C . PHE B 1 76 ? -2.445 -1.835 6.262 1 98.88 76 PHE B C 1
ATOM 1966 O O . PHE B 1 76 ? -2.412 -1.279 7.363 1 98.88 76 PHE B O 1
ATOM 1973 N N . MET B 1 77 ? -1.473 -1.733 5.43 1 98.69 77 MET B N 1
ATOM 1974 C CA . MET B 1 77 ? -0.193 -1.131 5.797 1 98.69 77 MET B CA 1
ATOM 1975 C C . MET B 1 77 ? -0.334 0.377 5.977 1 98.69 77 MET B C 1
ATOM 1977 O O . MET B 1 77 ? 0.207 0.945 6.93 1 98.69 77 MET B O 1
ATOM 1981 N N . MET B 1 78 ? -1.022 0.984 5.094 1 98.12 78 MET B N 1
ATOM 1982 C CA . MET B 1 78 ? -1.175 2.436 5.16 1 98.12 78 MET B CA 1
ATOM 1983 C C . MET B 1 78 ? -1.983 2.844 6.387 1 98.12 78 MET B C 1
ATOM 1985 O O . MET B 1 78 ? -1.625 3.795 7.082 1 98.12 78 MET B O 1
ATOM 1989 N N . THR B 1 79 ? -3.086 2.186 6.645 1 98.56 79 THR B N 1
ATOM 1990 C CA . THR B 1 79 ? -3.91 2.504 7.805 1 98.56 79 THR B CA 1
ATOM 1991 C C . THR B 1 79 ? -3.154 2.219 9.102 1 98.56 79 THR B C 1
ATOM 1993 O O . THR B 1 79 ? -3.27 2.969 10.07 1 98.56 79 THR B O 1
ATOM 1996 N N . THR B 1 80 ? -2.385 1.134 9.117 1 98.44 80 THR B N 1
ATOM 1997 C CA . THR B 1 80 ? -1.575 0.815 10.289 1 98.44 80 THR B CA 1
ATOM 1998 C C . THR B 1 80 ? -0.539 1.907 10.539 1 98.44 80 THR B C 1
ATOM 2000 O O . THR B 1 80 ? -0.298 2.287 11.688 1 98.44 80 THR B O 1
ATOM 2003 N N . LEU B 1 81 ? 0.038 2.408 9.453 1 98.19 81 LEU B N 1
ATOM 2004 C CA . LEU B 1 81 ? 1.019 3.48 9.594 1 98.19 81 LEU B CA 1
ATOM 2005 C C . LEU B 1 81 ? 0.366 4.746 10.141 1 98.19 81 LEU B C 1
ATOM 2007 O O . LEU B 1 81 ? 0.901 5.375 11.055 1 98.19 81 LEU B O 1
ATOM 2011 N N . ILE B 1 82 ? -0.78 5.125 9.609 1 98.25 82 ILE B N 1
ATOM 2012 C CA . ILE B 1 82 ? -1.5 6.309 10.07 1 98.25 82 ILE B CA 1
ATOM 2013 C C . ILE B 1 82 ? -1.87 6.145 11.539 1 98.25 82 ILE B C 1
ATOM 2015 O O . ILE B 1 82 ? -1.655 7.055 12.344 1 98.25 82 ILE B O 1
ATOM 2019 N N . LEU B 1 83 ? -2.365 5.012 11.891 1 98 83 LEU B N 1
ATOM 2020 C CA . LEU B 1 83 ? -2.756 4.719 13.266 1 98 83 LEU B CA 1
ATOM 2021 C C . LEU B 1 83 ? -1.557 4.805 14.203 1 98 83 LEU B C 1
ATOM 2023 O O . LEU B 1 83 ? -1.641 5.41 15.273 1 98 83 LEU B O 1
ATOM 2027 N N . ALA B 1 84 ? -0.458 4.25 13.828 1 97.19 84 ALA B N 1
ATOM 2028 C CA . ALA B 1 84 ? 0.756 4.258 14.633 1 97.19 84 ALA B CA 1
ATOM 2029 C C . ALA B 1 84 ? 1.279 5.68 14.82 1 97.19 84 ALA B C 1
ATOM 2031 O O . ALA B 1 84 ? 1.672 6.062 15.93 1 97.19 84 ALA B O 1
ATOM 2032 N N . ILE B 1 85 ? 1.263 6.457 13.773 1 97.12 85 ILE B N 1
ATOM 2033 C CA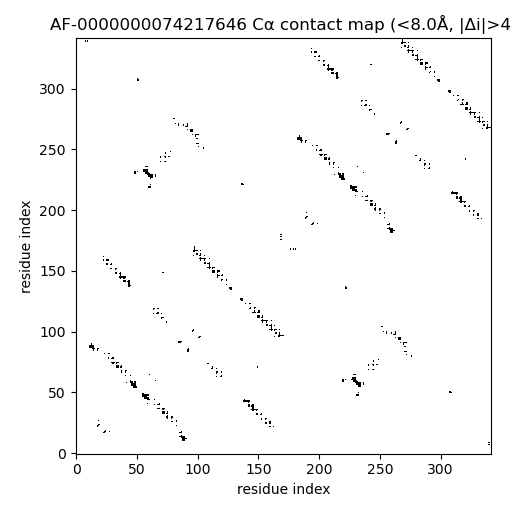 . ILE B 1 85 ? 1.773 7.824 13.82 1 97.12 85 ILE B CA 1
ATOM 2034 C C . ILE B 1 85 ? 0.888 8.672 14.734 1 97.12 85 ILE B C 1
ATOM 2036 O O . ILE B 1 85 ? 1.39 9.461 15.539 1 97.12 85 ILE B O 1
ATOM 2040 N N . TYR B 1 86 ? -0.423 8.484 14.594 1 96.69 86 TYR B N 1
ATOM 2041 C CA . TYR B 1 86 ? -1.349 9.266 15.406 1 96.69 86 TYR B CA 1
ATOM 2042 C C . TYR B 1 86 ? -1.256 8.875 16.875 1 96.69 86 TYR B C 1
ATOM 2044 O O . TYR B 1 86 ? -1.471 9.703 17.766 1 96.69 86 TYR B O 1
ATOM 2052 N N . TYR B 1 87 ? -0.929 7.633 17.125 1 96 87 TYR B N 1
ATOM 2053 C CA . TYR B 1 87 ? -0.729 7.164 18.5 1 96 87 TYR B CA 1
ATOM 2054 C C . TYR B 1 87 ? 0.576 7.703 19.062 1 96 87 TYR B C 1
ATOM 2056 O O . TYR B 1 87 ? 0.64 8.07 20.234 1 96 87 TYR B O 1
ATOM 2064 N N . LEU B 1 88 ? 1.605 7.852 18.234 1 93.94 88 LEU B N 1
ATOM 2065 C CA . LEU B 1 88 ? 2.941 8.203 18.703 1 93.94 88 LEU B CA 1
ATOM 2066 C C . LEU B 1 88 ? 3.119 9.719 18.75 1 93.94 88 LEU B C 1
ATOM 2068 O O . LEU B 1 88 ? 4.02 10.219 19.422 1 93.94 88 LEU B O 1
ATOM 2072 N N . SER B 1 89 ? 2.27 10.469 18.125 1 94.12 89 SER B N 1
ATOM 2073 C CA . SER B 1 89 ? 2.471 11.914 18.016 1 94.12 89 SER B CA 1
ATOM 2074 C C . SER B 1 89 ? 1.149 12.664 18.109 1 94.12 89 SER B C 1
ATOM 2076 O O . SER B 1 89 ? 0.328 12.617 17.203 1 94.12 89 SER B O 1
ATOM 2078 N N . ILE B 1 90 ? 1.059 13.461 19.125 1 93.25 90 ILE B N 1
ATOM 2079 C CA . ILE B 1 90 ? -0.128 14.289 19.312 1 93.25 90 ILE B CA 1
ATOM 2080 C C . ILE B 1 90 ? -0.185 15.352 18.219 1 93.25 90 ILE B C 1
ATOM 2082 O O . ILE B 1 90 ? -1.264 15.68 17.719 1 93.25 90 ILE B O 1
ATOM 2086 N N . PHE B 1 91 ? 0.942 15.852 17.859 1 91.75 91 PHE B N 1
ATOM 2087 C CA . PHE B 1 91 ? 1.018 16.875 16.844 1 91.75 91 PHE B CA 1
ATOM 2088 C C . PHE B 1 91 ? 0.48 16.375 15.508 1 91.75 91 PHE B C 1
ATOM 2090 O O . PHE B 1 91 ? -0.366 17.016 14.883 1 91.75 91 PHE B O 1
ATOM 2097 N N . ALA B 1 92 ? 0.887 15.203 15.055 1 94.62 92 ALA B N 1
ATOM 2098 C CA . ALA B 1 92 ? 0.428 14.609 13.805 1 94.62 92 ALA B CA 1
ATOM 2099 C C . ALA B 1 92 ? -1.062 14.289 13.859 1 94.62 92 ALA B C 1
ATOM 2101 O O . ALA B 1 92 ? -1.795 14.531 12.898 1 94.62 92 ALA B O 1
ATOM 2102 N N . SER B 1 93 ? -1.537 13.836 14.992 1 94.75 93 SER B N 1
ATOM 2103 C CA . SER B 1 93 ? -2.926 13.414 15.148 1 94.75 93 SER B CA 1
ATOM 2104 C C . SER B 1 93 ? -3.871 14.609 15.141 1 94.75 93 SER B C 1
ATOM 2106 O O . SER B 1 93 ? -5.07 14.461 14.891 1 94.75 93 SER B O 1
ATOM 2108 N N . THR B 1 94 ? -3.359 15.773 15.414 1 92.56 94 THR B N 1
ATOM 2109 C CA . THR B 1 94 ? -4.188 16.969 15.477 1 92.56 94 THR B CA 1
ATOM 2110 C C . THR B 1 94 ? -4.145 17.734 14.156 1 92.56 94 THR B C 1
ATOM 2112 O O . THR B 1 94 ? -5.156 18.281 13.719 1 92.56 94 THR B O 1
ATOM 2115 N N . ILE B 1 95 ? -3.004 17.656 13.477 1 92.75 95 ILE B N 1
ATOM 2116 C CA . ILE B 1 95 ? -2.826 18.562 12.352 1 92.75 95 ILE B CA 1
ATOM 2117 C C . ILE B 1 95 ? -3.164 17.844 11.047 1 92.75 95 ILE B C 1
ATOM 2119 O O . ILE B 1 95 ? -3.746 18.422 10.133 1 92.75 95 ILE B O 1
ATOM 2123 N N . ILE B 1 96 ? -2.855 16.578 10.859 1 95 96 ILE B N 1
ATOM 2124 C CA . ILE B 1 96 ? -3.016 15.867 9.602 1 95 96 ILE B CA 1
ATOM 2125 C C . ILE B 1 96 ? -4.5 15.758 9.25 1 95 96 ILE B C 1
ATOM 2127 O O . ILE B 1 96 ? -4.895 15.984 8.109 1 95 96 ILE B O 1
ATOM 2131 N N . PRO B 1 97 ? -5.359 15.5 10.258 1 95.06 97 PRO B N 1
ATOM 2132 C CA . PRO B 1 97 ? -6.785 15.406 9.945 1 95.06 97 PRO B CA 1
ATOM 2133 C C . PRO B 1 97 ? -7.375 16.719 9.453 1 95.06 97 PRO B C 1
ATOM 2135 O O . PRO B 1 97 ? -8.469 16.734 8.875 1 95.06 97 PRO B O 1
ATOM 2138 N N . LYS B 1 98 ? -6.691 17.75 9.648 1 93.06 98 LYS B N 1
ATOM 2139 C CA . LYS B 1 98 ? -7.152 19.062 9.211 1 93.06 98 LYS B CA 1
ATOM 2140 C C . LYS B 1 98 ? -6.766 19.328 7.758 1 93.06 98 LYS B C 1
ATOM 2142 O O . LYS B 1 98 ? -7.195 20.312 7.164 1 93.06 98 LYS B O 1
ATOM 2147 N N . THR B 1 99 ? -5.992 18.453 7.211 1 92.56 99 THR B N 1
ATOM 2148 C CA . THR B 1 99 ? -5.645 18.547 5.797 1 92.56 99 THR B CA 1
ATOM 2149 C C . THR B 1 99 ? -6.559 17.672 4.953 1 92.56 99 THR B C 1
ATOM 2151 O O . THR B 1 99 ? -7.297 16.828 5.484 1 92.56 99 THR B O 1
ATOM 2154 N N . VAL B 1 100 ? -6.445 17.875 3.676 1 94.06 100 VAL B N 1
ATOM 2155 C CA . VAL B 1 100 ? -7.27 17.109 2.742 1 94.06 100 VAL B CA 1
ATOM 2156 C C . VAL B 1 100 ? -6.746 15.688 2.629 1 94.06 100 VAL B C 1
ATOM 2158 O O . VAL B 1 100 ? -7.434 14.805 2.104 1 94.06 100 VAL B O 1
ATOM 2161 N N . PHE B 1 101 ? -5.598 15.383 3.127 1 95.75 101 PHE B N 1
ATOM 2162 C CA . PHE B 1 101 ? -4.906 14.109 2.979 1 95.75 101 PHE B CA 1
ATOM 2163 C C . PHE B 1 101 ? -5.773 12.961 3.488 1 95.75 101 PHE B C 1
ATOM 2165 O O . PHE B 1 101 ? -6 11.984 2.775 1 95.75 101 PHE B O 1
ATOM 2172 N N . GLU B 1 102 ? -6.246 13.109 4.699 1 96 102 GLU B N 1
ATOM 2173 C CA . GLU B 1 102 ? -6.949 12 5.336 1 96 102 GLU B CA 1
ATOM 2174 C C . GLU B 1 102 ? -8.273 11.719 4.641 1 96 102 GLU B C 1
ATOM 2176 O O . GLU B 1 102 ? -8.656 10.562 4.469 1 96 102 GLU B O 1
ATOM 2181 N N . PHE B 1 103 ? -8.945 12.766 4.277 1 95.62 103 PHE B N 1
ATOM 2182 C CA . PHE B 1 103 ? -10.219 12.602 3.588 1 95.62 103 PHE B CA 1
ATOM 2183 C C . PHE B 1 103 ? -10.016 11.883 2.256 1 95.62 103 PHE B C 1
ATOM 2185 O O . PHE B 1 103 ? -10.711 10.914 1.956 1 95.62 103 PHE B O 1
ATOM 2192 N N . VAL B 1 104 ? -9.078 12.289 1.447 1 96.88 104 VAL B N 1
ATOM 2193 C CA . VAL B 1 104 ? -8.828 11.703 0.135 1 96.88 104 VAL B CA 1
ATOM 2194 C C . VAL B 1 104 ? -8.391 10.25 0.294 1 96.88 104 VAL B C 1
ATOM 2196 O O . VAL B 1 104 ? -8.82 9.375 -0.462 1 96.88 104 VAL B O 1
ATOM 2199 N N . TYR B 1 105 ? -7.527 10.023 1.276 1 97.88 105 TYR B N 1
ATOM 2200 C CA . TYR B 1 105 ? -7.074 8.656 1.527 1 97.88 105 TYR B CA 1
ATOM 2201 C C . TYR B 1 105 ? -8.25 7.734 1.822 1 97.88 105 TYR B C 1
ATOM 2203 O O . TYR B 1 105 ? -8.383 6.676 1.203 1 97.88 105 TYR B O 1
ATOM 2211 N N . HIS B 1 106 ? -9.102 8.062 2.734 1 98.62 106 HIS B N 1
ATOM 2212 C CA . HIS B 1 106 ? -10.211 7.203 3.131 1 98.62 106 HIS B CA 1
ATOM 2213 C C . HIS B 1 106 ? -11.234 7.07 2.008 1 98.62 106 HIS B C 1
ATOM 2215 O O . HIS B 1 106 ? -11.859 6.02 1.855 1 98.62 106 HIS B O 1
ATOM 2221 N N . LEU B 1 107 ? -11.398 8.094 1.257 1 98.19 107 LEU B N 1
ATOM 2222 C CA . LEU B 1 107 ? -12.297 8.008 0.114 1 98.19 107 LEU B CA 1
ATOM 2223 C C . LEU B 1 107 ? -11.789 7.008 -0.913 1 98.19 107 LEU B C 1
ATOM 2225 O O . LEU B 1 107 ? -12.547 6.156 -1.388 1 98.19 107 LEU B O 1
ATOM 2229 N N . LEU B 1 108 ? -10.492 7.102 -1.256 1 98.56 108 LEU B N 1
ATOM 2230 C CA . LEU B 1 108 ? -9.906 6.18 -2.219 1 98.56 108 LEU B CA 1
ATOM 2231 C C . LEU B 1 108 ? -9.898 4.754 -1.674 1 98.56 108 LEU B C 1
ATOM 2233 O O . LEU B 1 108 ? -10.117 3.797 -2.42 1 98.56 108 LEU B O 1
ATOM 2237 N N . ALA B 1 109 ? -9.586 4.688 -0.374 1 98.75 109 ALA B N 1
ATOM 2238 C CA . ALA B 1 109 ? -9.625 3.379 0.273 1 98.75 109 ALA B CA 1
ATOM 2239 C C . ALA B 1 109 ? -11.023 2.766 0.189 1 98.75 109 ALA B C 1
ATOM 2241 O O . ALA B 1 109 ? -11.164 1.576 -0.101 1 98.75 109 ALA B O 1
ATOM 2242 N N . PHE B 1 110 ? -12.055 3.578 0.4 1 98.81 110 PHE B N 1
ATOM 2243 C CA . PHE B 1 110 ? -13.438 3.133 0.326 1 98.81 110 PHE B CA 1
ATOM 2244 C C . PHE B 1 110 ? -13.766 2.611 -1.067 1 98.81 110 PHE B C 1
ATOM 2246 O O . PHE B 1 110 ? -14.258 1.488 -1.216 1 98.81 110 PHE B O 1
ATOM 2253 N N . ILE B 1 111 ? -13.422 3.328 -2.031 1 98.81 111 ILE B N 1
ATOM 2254 C CA . ILE B 1 111 ? -13.781 3.016 -3.41 1 98.81 111 ILE B CA 1
ATOM 2255 C C . ILE B 1 111 ? -13.023 1.773 -3.871 1 98.81 111 ILE B C 1
ATOM 2257 O O . ILE B 1 111 ? -13.617 0.836 -4.406 1 98.81 111 ILE B O 1
ATOM 2261 N N . SER B 1 112 ? -11.742 1.767 -3.693 1 98.69 112 SER B N 1
ATOM 2262 C CA . SER B 1 112 ? -10.93 0.651 -4.172 1 98.69 112 SER B CA 1
ATOM 2263 C C . SER B 1 112 ? -11.312 -0.648 -3.469 1 98.69 112 SER B C 1
ATOM 2265 O O . SER B 1 112 ? -11.445 -1.691 -4.113 1 98.69 112 SER B O 1
ATOM 2267 N N . GLN B 1 113 ? -11.461 -0.53 -2.162 1 98.75 113 GLN B N 1
ATOM 2268 C CA . GLN B 1 113 ? -11.797 -1.717 -1.385 1 98.75 113 GLN B CA 1
ATOM 2269 C C . GLN B 1 113 ? -13.195 -2.229 -1.747 1 98.75 113 GLN B C 1
ATOM 2271 O O . GLN B 1 113 ? -13.422 -3.438 -1.78 1 98.75 113 GLN B O 1
ATOM 2276 N N . LEU B 1 114 ? -14.109 -1.391 -1.998 1 98.81 114 LEU B N 1
ATOM 2277 C CA . LEU B 1 114 ? -15.461 -1.761 -2.395 1 98.81 114 LEU B CA 1
ATOM 2278 C C . LEU B 1 114 ? -15.461 -2.492 -3.732 1 98.81 114 LEU B C 1
ATOM 2280 O O . LEU B 1 114 ? -16.031 -3.58 -3.852 1 98.81 114 LEU B O 1
ATOM 2284 N N . ILE B 1 115 ? -14.812 -1.901 -4.688 1 98.75 115 ILE B N 1
ATOM 2285 C CA . ILE B 1 115 ? -14.781 -2.451 -6.035 1 98.75 115 ILE B CA 1
ATOM 2286 C C . ILE B 1 115 ? -14.156 -3.846 -6.012 1 98.75 115 ILE B C 1
ATOM 2288 O O . ILE B 1 115 ? -14.734 -4.801 -6.527 1 98.75 115 ILE B O 1
ATOM 2292 N N . VAL B 1 116 ? -13 -3.992 -5.344 1 98.5 116 VAL B N 1
ATOM 2293 C CA . VAL B 1 116 ? -12.281 -5.258 -5.406 1 98.5 116 VAL B CA 1
ATOM 2294 C C . VAL B 1 116 ? -13.062 -6.336 -4.664 1 98.5 116 VAL B C 1
ATOM 2296 O O . VAL B 1 116 ? -13.117 -7.488 -5.098 1 98.5 116 VAL B O 1
ATOM 2299 N N . SER B 1 117 ? -13.695 -6 -3.576 1 98.75 117 SER B N 1
ATOM 2300 C CA . SER B 1 117 ? -14.422 -6.98 -2.773 1 98.75 117 SER B CA 1
ATOM 2301 C C . SER B 1 117 ? -15.703 -7.422 -3.463 1 98.75 117 SER B C 1
ATOM 2303 O O . SER B 1 117 ? -16.047 -8.609 -3.445 1 98.75 117 SER B O 1
ATOM 2305 N N . ILE B 1 118 ? -16.375 -6.527 -4.066 1 98.56 118 ILE B N 1
ATOM 2306 C CA . ILE B 1 118 ? -17.578 -6.875 -4.801 1 98.56 118 ILE B CA 1
ATOM 2307 C C . ILE B 1 118 ? -17.219 -7.734 -6.012 1 98.56 118 ILE B C 1
ATOM 2309 O O . ILE B 1 118 ? -17.875 -8.75 -6.273 1 98.56 118 ILE B O 1
ATOM 2313 N N . CYS B 1 119 ? -16.234 -7.312 -6.773 1 97.81 119 CYS B N 1
ATOM 2314 C CA . CYS B 1 119 ? -15.812 -8.078 -7.941 1 97.81 119 CYS B CA 1
ATOM 2315 C C . CYS B 1 119 ? -15.398 -9.484 -7.551 1 97.81 119 CYS B C 1
ATOM 2317 O O . CYS B 1 119 ? -15.75 -10.453 -8.234 1 97.81 119 CYS B O 1
ATOM 2319 N N . LEU B 1 120 ? -14.633 -9.594 -6.461 1 96.44 120 LEU B N 1
ATOM 2320 C CA . LEU B 1 120 ? -14.203 -10.906 -5.992 1 96.44 120 LEU B CA 1
ATOM 2321 C C . LEU B 1 120 ? -15.406 -11.758 -5.594 1 96.44 120 LEU B C 1
ATOM 2323 O O . LEU B 1 120 ? -15.477 -12.938 -5.949 1 96.44 120 LEU B O 1
ATOM 2327 N N . LEU B 1 121 ? -16.344 -11.203 -4.914 1 96.06 121 LEU B N 1
ATOM 2328 C CA . LEU B 1 121 ? -17.531 -11.914 -4.465 1 96.06 121 LEU B CA 1
ATOM 2329 C C . LEU B 1 121 ? -18.344 -12.414 -5.652 1 96.06 121 LEU B C 1
ATOM 2331 O O . LEU B 1 121 ? -18.719 -13.594 -5.707 1 96.06 121 LEU B O 1
ATOM 2335 N N . ILE B 1 122 ? -18.594 -11.547 -6.594 1 94.94 122 ILE B N 1
ATOM 2336 C CA . ILE B 1 122 ? -19.391 -11.891 -7.766 1 94.94 122 ILE B CA 1
ATOM 2337 C C . ILE B 1 122 ? -18.688 -12.984 -8.562 1 94.94 122 ILE B C 1
ATOM 2339 O O . ILE B 1 122 ? -19.328 -13.945 -9 1 94.94 122 ILE B O 1
ATOM 2343 N N . THR B 1 123 ? -17.406 -12.828 -8.805 1 90.38 123 THR B N 1
ATOM 2344 C CA . THR B 1 123 ? -16.641 -13.805 -9.57 1 90.38 123 THR B CA 1
ATOM 2345 C C . THR B 1 123 ? -16.656 -15.164 -8.875 1 90.38 123 THR B C 1
ATOM 2347 O O . THR B 1 123 ? -16.781 -16.203 -9.539 1 90.38 123 THR B O 1
ATOM 2350 N N . LEU B 1 124 ? -16.516 -15.141 -7.566 1 89 124 LEU B N 1
ATOM 2351 C CA . LEU B 1 124 ? -16.531 -16.391 -6.809 1 89 124 LEU B CA 1
ATOM 2352 C C . LEU B 1 124 ? -17.875 -17.094 -6.93 1 89 124 LEU B C 1
ATOM 2354 O O . LEU B 1 124 ? -17.922 -18.312 -7.102 1 89 124 LEU B O 1
ATOM 2358 N N . VAL B 1 125 ? -18.906 -16.375 -6.824 1 86.75 125 VAL B N 1
ATOM 2359 C CA . VAL B 1 125 ? -20.25 -16.938 -6.934 1 86.75 125 VAL B CA 1
ATOM 2360 C C . VAL B 1 125 ? -20.469 -17.5 -8.336 1 86.75 125 VAL B C 1
ATOM 2362 O O . VAL B 1 125 ? -21 -18.609 -8.492 1 86.75 125 VAL B O 1
ATOM 2365 N N . ASN B 1 126 ? -20 -16.781 -9.352 1 85.75 126 ASN B N 1
ATOM 2366 C CA . ASN B 1 126 ? -20.172 -17.219 -10.734 1 85.75 126 ASN B CA 1
ATOM 2367 C C . ASN B 1 126 ? -19.328 -18.469 -11.031 1 85.75 126 ASN B C 1
ATOM 2369 O O . ASN B 1 126 ? -19.781 -19.375 -11.742 1 85.75 126 ASN B O 1
ATOM 2373 N N . ARG B 1 127 ? -18.125 -18.469 -10.5 1 81.69 127 ARG B N 1
ATOM 2374 C CA . ARG B 1 127 ? -17.25 -19.609 -10.727 1 81.69 127 ARG B CA 1
ATOM 2375 C C . ARG B 1 127 ? -17.766 -20.859 -10.039 1 81.69 127 ARG B C 1
ATOM 2377 O O . ARG B 1 127 ? -17.531 -21.984 -10.508 1 81.69 127 ARG B O 1
ATOM 2384 N N . ASN B 1 128 ? -18.469 -20.641 -8.945 1 78.5 128 ASN B N 1
ATOM 2385 C CA . ASN B 1 128 ? -18.938 -21.797 -8.172 1 78.5 128 ASN B CA 1
ATOM 2386 C C . ASN B 1 128 ? -20.391 -22.109 -8.445 1 78.5 128 ASN B C 1
ATOM 2388 O O . ASN B 1 128 ? -20.938 -23.094 -7.918 1 78.5 128 ASN B O 1
ATOM 2392 N N . GLN B 1 129 ? -21.203 -21.219 -8.938 1 68.5 129 GLN B N 1
ATOM 2393 C CA . GLN B 1 129 ? -22.547 -21.578 -9.352 1 68.5 129 GLN B CA 1
ATOM 2394 C C . GLN B 1 129 ? -22.531 -22.672 -10.414 1 68.5 129 GLN B C 1
ATOM 2396 O O . GLN B 1 129 ? -23.516 -23.391 -10.594 1 68.5 129 GLN B O 1
ATOM 2401 N N . ALA B 1 130 ? -21.406 -22.688 -11.219 1 52.81 130 ALA B N 1
ATOM 2402 C CA . ALA B 1 130 ? -21.578 -23.719 -12.227 1 52.81 130 ALA B CA 1
ATOM 2403 C C . ALA B 1 130 ? -21.688 -25.094 -11.594 1 52.81 130 ALA B C 1
ATOM 2405 O O . ALA B 1 130 ? -20.703 -25.609 -11.047 1 52.81 130 ALA B O 1
ATOM 2406 N N . ASP B 1 131 ? -22.781 -25.297 -10.852 1 48.75 131 ASP B N 1
ATOM 2407 C CA . ASP B 1 131 ? -23.25 -26.562 -10.312 1 48.75 131 ASP B CA 1
ATOM 2408 C C . ASP B 1 131 ? -22.953 -27.719 -11.266 1 48.75 131 ASP B C 1
ATOM 2410 O O . ASP B 1 131 ? -23.859 -28.266 -11.891 1 48.75 131 ASP B O 1
ATOM 2414 N N . ASP B 1 132 ? -22.062 -27.609 -12.109 1 51.94 132 ASP B N 1
ATOM 2415 C CA . ASP B 1 132 ? -21.984 -28.766 -13 1 51.94 132 ASP B CA 1
ATOM 2416 C C . ASP B 1 132 ? -21.484 -30 -12.258 1 51.94 132 ASP B C 1
ATOM 2418 O O . ASP B 1 132 ? -21.062 -30.984 -12.875 1 51.94 132 ASP B O 1
ATOM 2422 N N . GLY B 1 133 ? -21.812 -29.938 -10.836 1 59.91 133 GLY B N 1
ATOM 2423 C CA . GLY B 1 133 ? -21.406 -31.141 -10.109 1 59.91 133 GLY B CA 1
ATOM 2424 C C . GLY B 1 133 ? -19.969 -31.094 -9.633 1 59.91 133 GLY B C 1
ATOM 2425 O O . GLY B 1 133 ? -19.5 -32.031 -9.008 1 59.91 133 GLY B O 1
ATOM 2426 N N . PHE B 1 134 ? -19.25 -30 -9.914 1 62.06 134 PHE B N 1
ATOM 2427 C CA . PHE B 1 134 ? -17.844 -29.984 -9.57 1 62.06 134 PHE B CA 1
ATOM 2428 C C . PHE B 1 134 ? -17.609 -29.328 -8.219 1 62.06 134 PHE B C 1
ATOM 2430 O O . PHE B 1 134 ? -18.391 -28.469 -7.797 1 62.06 134 PHE B O 1
ATOM 2437 N N . PRO B 1 135 ? -16.719 -29.844 -7.414 1 71.88 135 PRO B N 1
ATOM 2438 C CA . PRO B 1 135 ? -16.359 -29.266 -6.121 1 71.88 135 PRO B CA 1
ATOM 2439 C C . PRO B 1 135 ? -15.961 -27.781 -6.234 1 71.88 135 PRO B C 1
ATOM 2441 O O . PRO B 1 135 ? -15.586 -27.328 -7.316 1 71.88 135 PRO B O 1
ATOM 2444 N N . PRO B 1 136 ? -16.281 -27.047 -5.223 1 76.12 136 PRO B N 1
ATOM 2445 C CA . PRO B 1 136 ? -15.875 -25.641 -5.227 1 76.12 136 PRO B CA 1
ATOM 2446 C C . PRO B 1 136 ? -14.398 -25.453 -5.547 1 76.12 136 PRO B C 1
ATOM 2448 O O . PRO B 1 136 ? -13.594 -26.375 -5.363 1 76.12 136 PRO B O 1
ATOM 2451 N N . GLU B 1 137 ? -14.141 -24.266 -6.105 1 78.75 137 GLU B N 1
ATOM 2452 C CA . GLU B 1 137 ? -12.75 -23.969 -6.449 1 78.75 137 GLU B CA 1
ATOM 2453 C C . GLU B 1 137 ? -11.852 -24.047 -5.219 1 78.75 137 GLU B C 1
ATOM 2455 O O . GLU B 1 137 ? -12.32 -23.859 -4.09 1 78.75 137 GLU B O 1
ATOM 2460 N N . PRO B 1 138 ? -10.641 -24.422 -5.445 1 80.19 138 PRO B N 1
ATOM 2461 C CA . PRO B 1 138 ? -9.703 -24.453 -4.316 1 80.19 138 PRO B CA 1
ATOM 2462 C C . PRO B 1 138 ? -9.625 -23.109 -3.582 1 80.19 138 PRO B C 1
ATOM 2464 O O . PRO B 1 138 ? -9.5 -22.062 -4.215 1 80.19 138 PRO B O 1
ATOM 2467 N N . GLY B 1 139 ? -9.828 -23.172 -2.215 1 87.75 139 GLY B N 1
ATOM 2468 C CA . GLY B 1 139 ? -9.703 -21.969 -1.394 1 87.75 139 GLY B CA 1
ATOM 2469 C C . GLY B 1 139 ? -10.953 -21.125 -1.387 1 87.75 139 GLY B C 1
ATOM 2470 O O . GLY B 1 139 ? -10.906 -19.938 -1.053 1 87.75 139 GLY B O 1
ATOM 2471 N N . PHE B 1 140 ? -11.961 -21.672 -1.799 1 89.31 140 PHE B N 1
ATOM 2472 C CA . PHE B 1 140 ? -13.219 -20.938 -1.939 1 89.31 140 PHE B CA 1
ATOM 2473 C C . PHE B 1 140 ? -13.594 -20.25 -0.629 1 89.31 140 PHE B C 1
ATOM 2475 O O . PHE B 1 140 ? -13.914 -19.062 -0.613 1 89.31 140 PHE B O 1
ATOM 2482 N N . LYS B 1 141 ? -13.586 -21.016 0.499 1 93.62 141 LYS B N 1
ATOM 2483 C CA . LYS B 1 141 ? -14 -20.469 1.789 1 93.62 141 LYS B CA 1
ATOM 2484 C C . LYS B 1 141 ? -13.117 -19.297 2.193 1 93.62 141 LYS B C 1
ATOM 2486 O 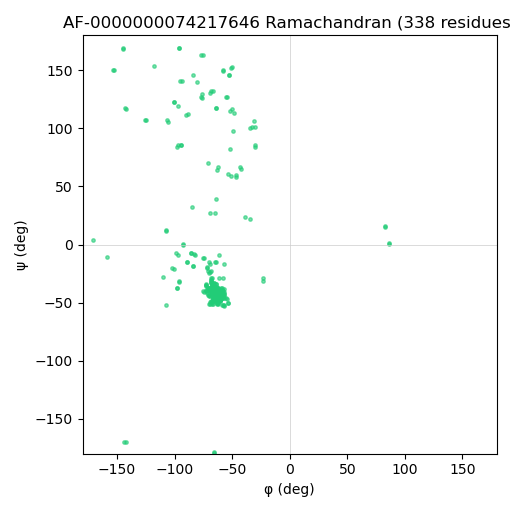O . LYS B 1 141 ? -13.609 -18.297 2.729 1 93.62 141 LYS B O 1
ATOM 2491 N N . GLY B 1 142 ? -11.852 -19.422 1.962 1 96.25 142 GLY B N 1
ATOM 2492 C CA . GLY B 1 142 ? -10.938 -18.328 2.273 1 96.25 142 GLY B CA 1
ATOM 2493 C C . GLY B 1 142 ? -11.148 -17.109 1.41 1 96.25 142 GLY B C 1
ATOM 2494 O O . GLY B 1 142 ? -11.117 -15.977 1.908 1 96.25 142 GLY B O 1
ATOM 2495 N N . LYS B 1 143 ? -11.383 -17.344 0.158 1 96.25 143 LYS B N 1
ATOM 2496 C CA . LYS B 1 143 ? -11.617 -16.234 -0.761 1 96.25 143 LYS B CA 1
ATOM 2497 C C . LYS B 1 143 ? -12.938 -15.531 -0.446 1 96.25 143 LYS B C 1
ATOM 2499 O O . LYS B 1 143 ? -13.023 -14.305 -0.542 1 96.25 143 LYS B O 1
ATOM 2504 N N . LEU B 1 144 ? -13.875 -16.328 -0.099 1 96.88 144 LEU B N 1
ATOM 2505 C CA . LEU B 1 144 ? -15.156 -15.758 0.307 1 96.88 144 LEU B CA 1
ATOM 2506 C C . LEU B 1 144 ? -15 -14.898 1.562 1 96.88 144 LEU B C 1
ATOM 2508 O O . LEU B 1 144 ? -15.523 -13.789 1.632 1 96.88 144 LEU B O 1
ATOM 2512 N N . THR B 1 145 ? -14.32 -15.391 2.559 1 98.31 145 THR B N 1
ATOM 2513 C CA . THR B 1 145 ? -14.047 -14.648 3.785 1 98.31 145 THR B CA 1
ATOM 2514 C C . THR B 1 145 ? -13.328 -13.336 3.479 1 98.31 145 THR B C 1
ATOM 2516 O O . THR B 1 145 ? -13.664 -12.289 4.039 1 98.31 145 THR B O 1
ATOM 2519 N N . SER B 1 146 ? -12.383 -13.445 2.586 1 98.69 146 SER B N 1
ATOM 2520 C CA . SER B 1 146 ? -11.648 -12.25 2.186 1 98.69 146 SER B CA 1
ATOM 2521 C C . SER B 1 146 ? -12.578 -11.195 1.601 1 98.69 146 SER B C 1
ATOM 2523 O O . SER B 1 146 ? -12.469 -10.016 1.932 1 98.69 146 SER B O 1
ATOM 2525 N N . SER B 1 147 ? -13.453 -11.625 0.767 1 98.5 147 SER B N 1
ATOM 2526 C CA . SER B 1 147 ? -14.359 -10.68 0.123 1 98.5 147 SER B CA 1
ATOM 2527 C C . SER B 1 147 ? -15.32 -10.062 1.133 1 98.5 147 SER B C 1
ATOM 2529 O O . SER B 1 147 ? -15.609 -8.867 1.069 1 98.5 147 SER B O 1
ATOM 2531 N N . ILE B 1 148 ? -15.781 -10.773 2.096 1 98.62 148 ILE B N 1
ATOM 2532 C CA . ILE B 1 148 ? -16.719 -10.297 3.102 1 98.62 148 ILE B CA 1
ATOM 2533 C C . ILE B 1 148 ? -16.031 -9.281 4.012 1 98.62 148 ILE B C 1
ATOM 2535 O O . ILE B 1 148 ? -16.562 -8.188 4.238 1 98.62 148 ILE B O 1
ATOM 2539 N N . PHE B 1 149 ? -14.945 -9.609 4.473 1 98.88 149 PHE B N 1
ATOM 2540 C CA . PHE B 1 149 ? -14.219 -8.695 5.344 1 98.88 149 PHE B CA 1
ATOM 2541 C C . PHE B 1 149 ? -13.75 -7.469 4.57 1 98.88 149 PHE B C 1
ATOM 2543 O O . PHE B 1 149 ? -13.672 -6.371 5.125 1 98.88 149 PHE B O 1
ATOM 2550 N N . GLY B 1 150 ? -13.383 -7.668 3.289 1 98.81 150 GLY B N 1
ATOM 2551 C CA . GLY B 1 150 ? -13.094 -6.516 2.455 1 98.81 150 GLY B CA 1
ATOM 2552 C C . GLY B 1 150 ? -14.266 -5.559 2.328 1 98.81 150 GLY B C 1
ATOM 2553 O O . GLY B 1 150 ? -14.086 -4.34 2.4 1 98.81 150 GLY B O 1
ATOM 2554 N N . LEU B 1 151 ? -15.391 -6.117 2.219 1 98.75 151 LEU B N 1
ATOM 2555 C CA . LEU B 1 151 ? -16.594 -5.301 2.133 1 98.75 151 LEU B CA 1
ATOM 2556 C C . LEU B 1 151 ? -16.844 -4.57 3.447 1 98.75 151 LEU B C 1
ATOM 2558 O O . LEU B 1 151 ? -17.203 -3.391 3.447 1 98.75 151 LEU B O 1
ATOM 2562 N N . MET B 1 152 ? -16.672 -5.223 4.527 1 98.88 152 MET B N 1
ATOM 2563 C CA . MET B 1 152 ? -16.812 -4.598 5.84 1 98.88 152 MET B CA 1
ATOM 2564 C C . MET B 1 152 ? -15.836 -3.439 6 1 98.88 152 MET B C 1
ATOM 2566 O O . MET B 1 152 ? -16.219 -2.363 6.469 1 98.88 152 MET B O 1
ATOM 2570 N N . ALA B 1 153 ? -14.617 -3.713 5.605 1 98.88 153 ALA B N 1
ATOM 2571 C CA . ALA B 1 153 ? -13.609 -2.66 5.676 1 98.88 153 ALA B CA 1
ATOM 2572 C C . ALA B 1 153 ? -14.016 -1.452 4.836 1 98.88 153 ALA B C 1
ATOM 2574 O O . ALA B 1 153 ? -13.797 -0.307 5.238 1 98.88 153 ALA B O 1
ATOM 2575 N N . SER B 1 154 ? -14.586 -1.723 3.691 1 98.88 154 SER B N 1
ATOM 2576 C CA . SER B 1 154 ? -14.992 -0.635 2.807 1 98.88 154 SER B CA 1
ATOM 2577 C C . SER B 1 154 ? -16.062 0.243 3.461 1 98.88 154 SER B C 1
ATOM 2579 O O . SER B 1 154 ? -16.016 1.468 3.332 1 98.88 154 SER B O 1
ATOM 2581 N N . ILE B 1 155 ? -16.953 -0.342 4.176 1 98.69 155 ILE B N 1
ATOM 2582 C CA . ILE B 1 155 ? -18 0.4 4.879 1 98.69 155 ILE B CA 1
ATOM 2583 C C . ILE B 1 155 ? -17.359 1.285 5.949 1 98.69 155 ILE B C 1
ATOM 2585 O O . ILE B 1 155 ? -17.703 2.465 6.066 1 98.69 155 ILE B O 1
ATOM 2589 N N . VAL B 1 156 ? -16.453 0.744 6.668 1 98.88 156 VAL B N 1
ATOM 2590 C CA . VAL B 1 156 ? -15.797 1.495 7.73 1 98.88 156 VAL B CA 1
ATOM 2591 C C . VAL B 1 156 ? -14.992 2.646 7.133 1 98.88 156 VAL B C 1
ATOM 2593 O O . VAL B 1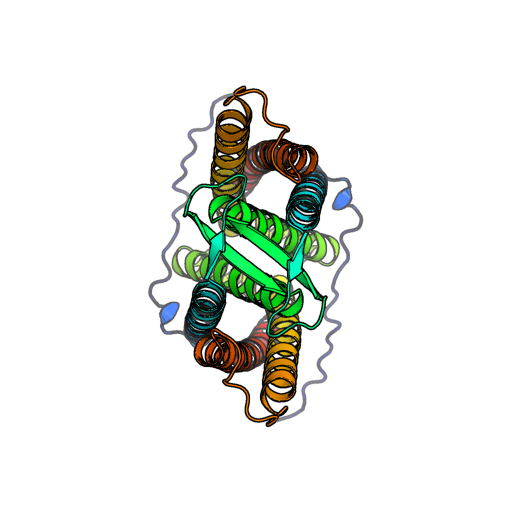 156 ? -14.977 3.754 7.676 1 98.88 156 VAL B O 1
ATOM 2596 N N . TYR B 1 157 ? -14.281 2.402 6.008 1 98.88 157 TYR B N 1
ATOM 2597 C CA . TYR B 1 157 ? -13.57 3.469 5.312 1 98.88 157 TYR B CA 1
ATOM 2598 C C . TYR B 1 157 ? -14.523 4.57 4.875 1 98.88 157 TYR B C 1
ATOM 2600 O O . TYR B 1 157 ? -14.18 5.754 4.902 1 98.88 157 TYR B O 1
ATOM 2608 N N . GLY B 1 158 ? -15.711 4.156 4.461 1 98.75 158 GLY B N 1
ATOM 2609 C CA . GLY B 1 158 ? -16.703 5.145 4.082 1 98.75 158 GLY B CA 1
ATOM 2610 C C . GLY B 1 158 ? -17.125 6.043 5.23 1 98.75 158 GLY B C 1
ATOM 2611 O O . GLY B 1 158 ? -17.219 7.262 5.074 1 98.75 158 GLY B O 1
ATOM 2612 N N . ILE B 1 159 ? -17.312 5.477 6.352 1 98.56 159 ILE B N 1
ATOM 2613 C CA . ILE B 1 159 ? -17.656 6.23 7.551 1 98.56 159 ILE B CA 1
ATOM 2614 C C . ILE B 1 159 ? -16.516 7.168 7.922 1 98.56 159 ILE B C 1
ATOM 2616 O O . ILE B 1 159 ? -16.734 8.344 8.219 1 98.56 159 ILE B O 1
ATOM 2620 N N . ASP B 1 160 ? -15.305 6.645 7.863 1 98.5 160 ASP B N 1
ATOM 2621 C CA . ASP B 1 160 ? -14.141 7.438 8.219 1 98.5 160 ASP B CA 1
ATOM 2622 C C . ASP B 1 160 ? -13.93 8.586 7.238 1 98.5 160 ASP B C 1
ATOM 2624 O O . ASP B 1 160 ? -13.453 9.656 7.613 1 98.5 160 ASP B O 1
ATOM 2628 N N . ALA B 1 161 ? -14.281 8.344 6.004 1 97.81 161 ALA B N 1
ATOM 2629 C CA . ALA B 1 161 ? -14.195 9.398 5.004 1 97.81 161 ALA B CA 1
ATOM 2630 C C . ALA B 1 161 ? -15.141 10.555 5.348 1 97.81 161 ALA B C 1
ATOM 2632 O O . ALA B 1 161 ? -14.773 11.727 5.203 1 97.81 161 ALA B O 1
ATOM 2633 N N . CYS B 1 162 ? -16.281 10.211 5.859 1 96.75 162 CYS B N 1
ATOM 2634 C CA . CYS B 1 162 ? -17.234 11.234 6.266 1 96.75 162 CYS B CA 1
ATOM 2635 C C . CYS B 1 162 ? -16.734 12.008 7.473 1 96.75 162 CYS B C 1
ATOM 2637 O O . CYS B 1 162 ? -16.812 13.242 7.508 1 96.75 162 CYS B O 1
ATOM 2639 N N . TYR B 1 163 ? -16.172 11.273 8.344 1 95.12 163 TYR B N 1
ATOM 2640 C CA . TYR B 1 163 ? -15.609 11.906 9.539 1 95.12 163 TYR B CA 1
ATOM 2641 C C . TYR B 1 163 ? -14.43 12.805 9.172 1 95.12 163 TYR B C 1
ATOM 2643 O O . TYR B 1 163 ? -14.305 13.914 9.703 1 95.12 163 TYR B O 1
ATOM 2651 N N . SER B 1 164 ? -13.578 12.367 8.367 1 94.69 164 SER B N 1
ATOM 2652 C CA . SER B 1 164 ? -12.391 13.125 7.973 1 94.69 164 SER B CA 1
ATOM 2653 C C . SER B 1 164 ? -12.773 14.336 7.125 1 94.69 164 SER B C 1
ATOM 2655 O O . SER B 1 164 ? -12.102 15.367 7.18 1 94.69 164 SER B O 1
ATOM 2657 N N . TYR B 1 165 ? -13.828 14.164 6.363 1 94 165 TYR B N 1
ATOM 2658 C CA . TYR B 1 165 ? -14.328 15.297 5.598 1 94 165 TYR B CA 1
ATOM 2659 C C . TYR B 1 165 ? -14.789 16.422 6.52 1 94 165 TYR B C 1
ATOM 2661 O O . TYR B 1 165 ? -14.492 17.594 6.281 1 94 165 TYR B O 1
ATOM 2669 N N . GLN B 1 166 ? -15.43 16.094 7.578 1 93.12 166 GLN B N 1
ATOM 2670 C CA . GLN B 1 166 ? -15.906 17.062 8.555 1 93.12 166 GLN B CA 1
ATOM 2671 C C . GLN B 1 166 ? -14.742 17.75 9.266 1 93.12 166 GLN B C 1
ATOM 2673 O O . GLN B 1 166 ? -14.773 18.953 9.5 1 93.12 166 GLN B O 1
ATOM 2678 N N . SER B 1 167 ? -13.766 16.969 9.578 1 90.25 167 SER B N 1
ATOM 2679 C CA . SER B 1 167 ? -12.578 17.531 10.227 1 90.25 167 SER B CA 1
ATOM 2680 C C . SER B 1 167 ? -11.852 18.516 9.305 1 90.25 167 SER B C 1
ATOM 26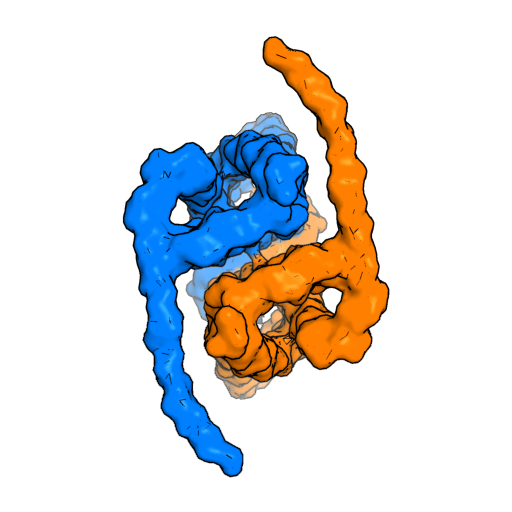82 O O . SER B 1 167 ? -11.336 19.531 9.758 1 90.25 167 SER B O 1
ATOM 2684 N N . TYR B 1 168 ? -11.914 18.203 8.078 1 90.12 168 TYR B N 1
ATOM 2685 C CA . TYR B 1 168 ? -11.242 19 7.062 1 90.12 168 TYR B CA 1
ATOM 2686 C C . TYR B 1 168 ? -11.953 20.344 6.863 1 90.12 168 TYR B C 1
ATOM 2688 O O . TYR B 1 168 ? -11.32 21.391 6.824 1 90.12 168 TYR B O 1
ATOM 2696 N N . ILE B 1 169 ? -13.273 20.453 6.836 1 89.69 169 ILE B N 1
ATOM 2697 C CA . ILE B 1 169 ? -14.016 21.672 6.527 1 89.69 169 ILE B CA 1
ATOM 2698 C C . ILE B 1 169 ? -14.141 22.531 7.781 1 89.69 169 ILE B C 1
ATOM 2700 O O . ILE B 1 169 ? -14.391 23.734 7.691 1 89.69 169 ILE B O 1
ATOM 2704 N N . ARG B 1 170 ? -13.953 21.984 8.914 1 84.12 170 ARG B N 1
ATOM 2705 C CA . ARG B 1 170 ? -14.031 22.734 10.164 1 84.12 170 ARG B CA 1
ATOM 2706 C C . ARG B 1 170 ? -12.711 23.453 10.461 1 84.12 170 ARG B C 1
ATOM 2708 O O . ARG B 1 170 ? -12.648 24.297 11.352 1 84.12 170 ARG B O 1
ATOM 2715 N N . SER B 1 171 ? -11.641 23.234 9.727 1 73.31 171 SER B N 1
ATOM 2716 C CA . SER B 1 171 ? -10.336 23.844 9.945 1 73.31 171 SER B CA 1
ATOM 2717 C C . SER B 1 171 ? -10.273 25.25 9.336 1 73.31 171 SER B C 1
ATOM 2719 O O . SER B 1 171 ? -9.656 26.156 9.906 1 73.31 171 SER B O 1
#

Secondary structure (DSSP, 8-state):
-------TTS-----TTGGGSHHHHHHHHHHHHHHHHHHHHHHHTEEEE-SSS--EEEEEEEHHHHHHHHHHHHHHHHHHHHHHHHHH-HHHHHHGGGSHHHHHHHHHHHHHHHHHHHHHHHHHHHHHH--SSPPPPTTHHHHHHHHHHHHHHHHHHHHHHHHHHHHHHT-/-------TTS-----TTGGGSHHHHHHHHHHHHHHHHHHHHHHHTEEEE-SSSS-EEEEEEEHHHHHHHHHHHHHHHHHHHHHHHHHH-HHHHHHGGGSHHHHHHHHHHHHHHHHHHHHHHHHHHHHHH--SSPPPPTTHHHHHHHHHHHHHHHHHHHHHHHHHHHHHHT-

Sequence (342 aa):
MPFVKINFAHQIVVNKNYLRSIPGLLKLVQCLCCLISFLTIWLSCRSNYDPYLGTYSGFVGGDLETFALLIHFMLFMMTTLILAIYYLSIFASTIIPKTVFEFVYHLLAFISQLIVSICLLITLVNRNQADDGFPPEPGFKGKLTSSIFGLMASIVYGIDACYSYQSYIRSMPFVKINFAHQIVVNKNYLRSIPGLLKLVQCLCCLISFLTIWLSCRSNYDPYLGTYSGFVGGDLETFALLIHFMLFMMTTLILAIYYLSIFASTIIPKTVFEFVYHLLAFISQLIVSICLLITLVNRNQADDGFPPEPGFKGKLTSSIFGLMASIVYGIDACYSYQSYIRS

pLDDT: mean 87.75, std 17.35, range [27.27, 98.94]

Foldseek 3Di:
DPPPPCCVPPPLDFDQCQCVDPLNVLLVLLLVLLVLLQVLLFVQQWAQDCPPHDRDIDGDDDPLSVLLNVLSVVSNVVSVVLSVSVRRHVVCVQVVLQACVQLVVLVVNLVSLQVSLVVLQVVQCVQQVVPPVDDRDGSSVSSNSSSVSSNVSSVSSVVSSVVSVVSRVVD/DPPPPCCVPPPQDFDQCQCVDPLNVLLVLLLVLLVLLLVLLQVQQWAQDDPPDDGDIDGDDDPLSVLLNVLSVVSNVVSVVLSVSVRRHVVCVQVVLQACVQLVVLVVNLVSLQVSLVVLQVVQCVQQVPPPVDDRDGSSVSSNSSSVSSNVSSVSSVVSSVVSVVSHVVD

Solvent-accessible surface area (backbone atoms only — not comparable to full-atom values): 16830 Å² total; per-residue (Å²): 128,81,79,68,79,74,60,73,63,69,71,70,41,65,26,83,62,38,64,75,34,70,70,36,41,51,47,48,51,33,29,52,25,20,44,51,18,23,51,27,37,52,60,33,24,49,36,84,28,53,77,88,77,65,83,38,61,12,42,46,32,38,56,66,56,45,52,39,42,44,51,25,43,33,50,22,51,52,43,46,49,53,49,50,42,30,35,42,18,45,67,41,51,62,51,47,42,43,22,65,56,49,22,53,49,26,45,52,48,16,52,53,34,36,52,44,17,49,52,48,45,53,50,50,49,57,68,49,56,59,65,81,78,60,78,69,50,81,37,45,70,31,43,50,50,14,20,52,30,24,40,53,25,15,53,48,25,44,53,49,20,53,52,27,44,53,43,28,74,73,100,126,81,78,68,78,75,61,76,62,73,67,71,44,65,26,83,62,38,65,76,35,68,71,35,42,51,46,51,51,34,29,52,26,20,45,51,17,23,52,27,38,51,59,32,25,48,37,80,30,56,77,83,81,66,89,38,60,12,41,47,32,39,54,67,54,44,50,40,40,44,51,25,45,34,52,22,52,51,44,46,49,52,51,49,42,30,34,42,18,44,67,40,50,60,52,45,43,42,24,66,56,49,22,54,49,24,45,50,48,16,51,55,33,37,52,45,17,51,53,47,46,54,51,50,50,59,67,47,57,57,66,79,79,59,77,69,50,81,38,44,70,31,42,50,50,14,21,52,30,25,40,52,25,16,52,48,25,46,53,48,18,53,52,26,43,51,43,28,74,71,100

Nearest PDB structures (foldseek):
  8qae-assembly1_A  TM=3.389E-01  e=1.019E+00  synthetic construct
  8odt-assembly1_E  TM=5.612E-01  e=5.104E+00  Escherichia coli K-12
  8fih-assembly1_C  TM=5.555E-01  e=6.242E+00  synthetic construct
  7vv4-assembly1_R  TM=3.212E-01  e=2.398E+00  Homo sapiens
  7vv5-assembly1_R  TM=2.807E-01  e=4.388E+00  Homo sapiens